Protein AF-A0A6N7M0H0-F1 (afdb_monomer_lite)

Foldseek 3Di:
DDDDDDDDDDDDDDDDDDDPDDDDDDDDPPDADDDADDDDDPDDDDKDKGKFKAFLVRHGDRDWADPPDDFLPFFKAWTRMKIKIFMPDADAFKFKWKAFAFDDAPDAPDPPQAWAWPVHRPQGWWKWKWKDLDRDGPPDLQRAWDWAADPVHRLDIWIARPVCVPCQFAGIATHHHQNHDCDVVSVDHHDDPLAQRITQAGNQAGAGHRDSPSHHNHHPTMIMIMMITRSSPDPPTDIGGPDMDIDMDGD

Sequence (251 aa):
MKTRTLVVFGLAMGMVVACLGIATAAFTPVSSKSVTAEIEFTELPSGTMTADLYNHDGTSAPEISWTGVTLGVTEWKAADQYIEVTNTYNKTGWGIQIYTDNLPSGTTEYNPAGLIATDDEKSVLPLTWRIMGEKVISGSDELDIQEVPDPVDPDKHHLQPAKDAGKVYYPWLWMKDASTPEIPELYTEAFVNGEDYVTVWNETGVHHAEGPLDYYASPSPNYVYIGARFTTATTPRIYRTSKLTVELFWQ

Radius of gyration: 23.13 Å; chains: 1; bounding box: 58×95×38 Å

pLDDT: mean 77.59, std 20.8, range [26.88, 96.81]

Secondary structure (DSSP, 8-state):
--------------------------PPP------------SSS----EEEEEEETTS-B-SS----S--TTT--EEEEEEEEEEEE---SSSEEEEEEE--SPTT--S-SS--EEETTEEEEEE-EEEEEESSPPPTT-GGG-EEEEE-SS-TTSEEEEETT-TT-TTS-BEEPPBTTPPPBGGGTBPPP-TT-TTTEEEETTEEE-SSSTT-EE--PSPEEEEEEEE-TT--TT--EE-S-EEEEEEE-

Structure (mmCIF, N/CA/C/O backbone):
data_AF-A0A6N7M0H0-F1
#
_entry.id   AF-A0A6N7M0H0-F1
#
loop_
_atom_site.group_PDB
_atom_site.id
_atom_site.type_symbol
_atom_site.label_atom_id
_atom_site.label_alt_id
_atom_site.label_comp_id
_atom_site.label_asym_id
_atom_site.label_entity_id
_atom_site.label_seq_id
_atom_site.pdbx_PDB_ins_code
_atom_site.Cartn_x
_atom_site.Cartn_y
_atom_site.Cartn_z
_atom_site.occupancy
_atom_site.B_iso_or_equiv
_atom_site.auth_seq_id
_atom_site.auth_comp_id
_atom_site.auth_asym_id
_atom_site.auth_atom_id
_atom_site.pdbx_PDB_model_num
ATOM 1 N N . MET A 1 1 ? -3.899 74.200 -8.643 1.00 41.56 1 MET A N 1
ATOM 2 C CA . MET A 1 1 ? -4.906 73.391 -9.361 1.00 41.56 1 MET A CA 1
ATOM 3 C C . MET A 1 1 ? -5.741 72.627 -8.348 1.00 41.56 1 MET A C 1
ATOM 5 O O . MET A 1 1 ? -5.198 71.835 -7.594 1.00 41.56 1 MET A O 1
ATOM 9 N N . LYS A 1 2 ? -7.038 72.938 -8.291 1.00 41.72 2 LYS A N 1
ATOM 10 C CA . LYS A 1 2 ? -8.088 72.064 -7.750 1.00 41.72 2 LYS A CA 1
ATOM 11 C C . LYS A 1 2 ? -8.269 70.891 -8.720 1.00 41.72 2 LYS A C 1
ATOM 13 O O . LYS A 1 2 ? -8.257 71.192 -9.906 1.00 41.72 2 LYS A O 1
ATOM 18 N N . THR A 1 3 ? -8.501 69.671 -8.218 1.00 36.78 3 THR A N 1
ATOM 19 C CA . THR A 1 3 ? -9.692 68.832 -8.500 1.00 36.78 3 THR A CA 1
ATOM 20 C C . THR A 1 3 ? -9.808 67.754 -7.408 1.00 36.78 3 THR A C 1
ATOM 22 O O . THR A 1 3 ? -8.828 67.101 -7.069 1.00 36.78 3 THR A O 1
ATOM 25 N N . ARG A 1 4 ? -11.006 67.619 -6.830 1.00 44.84 4 ARG A N 1
ATOM 26 C CA . ARG A 1 4 ? -11.472 66.550 -5.925 1.00 44.84 4 ARG A CA 1
ATOM 27 C C . ARG A 1 4 ? -12.253 65.524 -6.751 1.00 44.84 4 ARG A C 1
ATOM 29 O O . ARG A 1 4 ? -13.015 66.021 -7.569 1.00 44.84 4 ARG A O 1
ATOM 36 N N . THR A 1 5 ? -12.211 64.223 -6.423 1.00 37.31 5 THR A N 1
ATOM 37 C CA . THR A 1 5 ? -13.292 63.219 -6.665 1.00 37.31 5 THR A CA 1
ATOM 38 C C . THR A 1 5 ? -13.023 61.976 -5.778 1.00 37.31 5 THR A C 1
ATOM 40 O O . THR A 1 5 ? -11.926 61.439 -5.855 1.00 37.31 5 THR A O 1
ATOM 43 N N . LEU A 1 6 ? -13.803 61.688 -4.717 1.00 30.86 6 LEU A N 1
ATOM 44 C CA . LEU A 1 6 ? -15.073 60.908 -4.615 1.00 30.86 6 LEU A CA 1
ATOM 45 C C . LEU A 1 6 ? -14.838 59.371 -4.665 1.00 30.86 6 LEU A C 1
ATOM 47 O O . LEU A 1 6 ? -14.459 58.859 -5.708 1.00 30.86 6 LEU A O 1
ATOM 51 N N . VAL A 1 7 ? -14.769 58.665 -3.52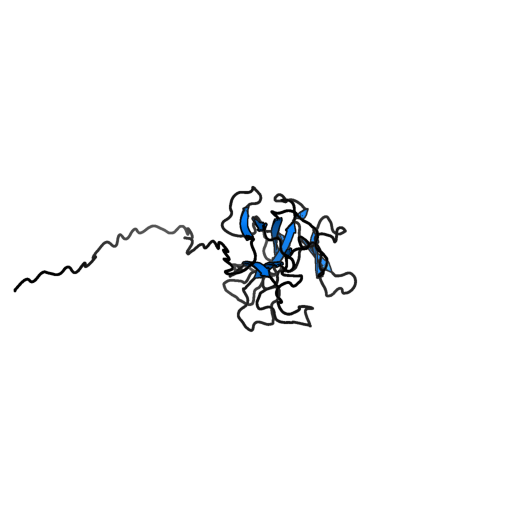1 1.00 33.56 7 VAL A N 1
ATOM 52 C CA . VAL A 1 7 ? -15.828 57.879 -2.814 1.00 33.56 7 VAL A CA 1
ATOM 53 C C . VAL A 1 7 ? -16.537 56.831 -3.681 1.00 33.56 7 VAL A C 1
ATOM 55 O O . VAL A 1 7 ? -17.242 57.241 -4.588 1.00 33.56 7 VAL A O 1
ATOM 58 N N . VAL A 1 8 ? -16.487 55.544 -3.280 1.00 34.00 8 VAL A N 1
ATOM 59 C CA . VAL A 1 8 ? -17.668 54.663 -3.083 1.00 34.00 8 VAL A CA 1
ATOM 60 C C . VAL A 1 8 ? -17.352 53.597 -2.017 1.00 34.00 8 VAL A C 1
ATOM 62 O O . VAL A 1 8 ? -16.455 52.778 -2.187 1.00 34.00 8 VAL A O 1
ATOM 65 N N . PHE A 1 9 ? -18.121 53.610 -0.924 1.00 33.41 9 PHE A N 1
ATOM 66 C CA . PHE A 1 9 ? -18.322 52.480 -0.012 1.00 33.41 9 PHE A CA 1
ATOM 67 C C . PHE A 1 9 ? -19.331 51.521 -0.658 1.00 33.41 9 PHE A C 1
ATOM 69 O O . PHE A 1 9 ? -20.457 51.927 -0.943 1.00 33.41 9 PHE A O 1
ATOM 76 N N . GLY A 1 10 ? -18.948 50.264 -0.873 1.00 31.41 10 GLY A N 1
ATOM 77 C CA . GLY A 1 10 ? -19.862 49.191 -1.263 1.00 31.41 10 GLY A CA 1
ATOM 78 C C . GLY A 1 10 ? -20.294 48.394 -0.038 1.00 31.41 10 GLY A C 1
ATOM 79 O O . GLY A 1 10 ? -19.632 47.435 0.341 1.00 31.41 10 GLY A O 1
ATOM 80 N N . LEU A 1 11 ? -21.388 48.818 0.593 1.00 34.56 11 LEU A N 1
ATOM 81 C CA . LEU A 1 11 ? -22.082 48.090 1.652 1.00 34.56 11 LEU A CA 1
ATOM 82 C C . LEU A 1 11 ? -23.008 47.068 0.971 1.00 34.56 11 LEU A C 1
ATOM 84 O O . LEU A 1 11 ? -24.036 47.449 0.416 1.00 34.56 11 LEU A O 1
ATOM 88 N N . ALA A 1 12 ? -22.637 45.788 0.954 1.00 31.78 12 ALA A N 1
ATOM 89 C CA . ALA A 1 12 ? -23.519 44.726 0.473 1.00 31.78 12 ALA A CA 1
ATOM 90 C C . ALA A 1 12 ? -24.409 44.260 1.633 1.00 31.78 12 ALA A C 1
ATOM 92 O O . ALA A 1 12 ? -23.976 43.518 2.512 1.00 31.78 12 ALA A O 1
ATOM 93 N N . MET A 1 13 ? -25.653 44.739 1.642 1.00 34.28 13 MET A N 1
ATOM 94 C CA . MET A 1 13 ? -26.704 44.302 2.553 1.00 34.28 13 MET A CA 1
ATOM 95 C C . MET A 1 13 ? -27.745 43.496 1.775 1.00 34.28 13 MET A C 1
ATOM 97 O O . MET A 1 13 ? -28.370 44.019 0.858 1.00 34.28 13 MET A O 1
ATOM 101 N N . GLY A 1 14 ? -27.957 42.253 2.215 1.00 26.88 14 GLY A N 1
ATOM 102 C CA . GLY A 1 14 ? -29.219 41.527 2.068 1.00 26.88 14 GLY A CA 1
ATOM 103 C C . GLY A 1 14 ? -29.276 40.473 0.961 1.00 26.88 14 GLY A C 1
ATOM 104 O O . GLY A 1 14 ? -29.338 40.807 -0.213 1.00 26.88 14 GLY A O 1
ATOM 105 N N . MET A 1 15 ? -29.398 39.201 1.351 1.00 28.73 15 MET A N 1
ATOM 106 C CA . MET A 1 15 ? -30.712 38.545 1.452 1.00 28.73 15 MET A CA 1
ATOM 107 C C . MET A 1 15 ? -30.560 37.212 2.206 1.00 28.73 15 MET A C 1
ATOM 109 O O . MET A 1 15 ? -29.913 36.289 1.722 1.00 28.73 15 MET A O 1
ATOM 113 N N . VAL A 1 16 ? -31.147 37.104 3.402 1.00 33.59 16 VAL A N 1
ATOM 114 C CA . VAL A 1 16 ? -31.362 35.812 4.072 1.00 33.59 16 VAL A CA 1
ATOM 115 C C . VAL A 1 16 ? -32.690 35.277 3.558 1.00 33.59 16 VAL A C 1
ATOM 117 O O . VAL A 1 16 ? -33.749 35.781 3.925 1.00 33.59 16 VAL A O 1
ATOM 120 N N . VAL A 1 17 ? -32.632 34.276 2.684 1.00 34.22 17 VAL A N 1
ATOM 121 C CA . VAL A 1 17 ? -33.791 33.452 2.339 1.00 34.22 17 VAL A CA 1
ATOM 122 C C . VAL A 1 17 ? -33.744 32.232 3.249 1.00 34.22 17 VAL A C 1
ATOM 124 O O . VAL A 1 17 ? -32.940 31.324 3.056 1.00 34.22 17 VAL A O 1
ATOM 127 N N . ALA A 1 18 ? -34.581 32.238 4.284 1.00 37.28 18 ALA A N 1
ATOM 128 C CA . ALA A 1 18 ? -34.817 31.065 5.109 1.00 37.28 18 ALA A CA 1
ATOM 129 C C . ALA A 1 18 ? -35.782 30.128 4.368 1.00 37.28 18 ALA A C 1
ATOM 131 O O . ALA A 1 18 ? -36.993 30.338 4.378 1.00 37.28 18 ALA A O 1
ATOM 132 N N . CYS A 1 19 ? -35.240 29.091 3.731 1.00 31.98 19 CYS A N 1
ATOM 133 C CA . CYS A 1 19 ? -36.017 27.927 3.320 1.00 31.98 19 CYS A CA 1
ATOM 134 C C . CYS A 1 19 ? -35.943 26.884 4.438 1.00 31.98 19 CYS A C 1
ATOM 136 O O . CYS A 1 19 ? -34.932 26.209 4.614 1.00 31.98 19 CYS A O 1
ATOM 138 N N . LEU A 1 20 ? -37.028 26.767 5.204 1.00 40.25 20 LEU A N 1
ATOM 139 C CA . LEU A 1 20 ? -37.274 25.632 6.088 1.00 40.25 20 LEU A CA 1
ATOM 140 C C . LEU A 1 20 ? -37.576 24.409 5.213 1.00 40.25 20 LEU A C 1
ATOM 142 O O . LEU A 1 20 ? -38.690 24.250 4.717 1.00 40.25 20 LEU A O 1
ATOM 146 N N . GLY A 1 21 ? -36.558 23.579 4.997 1.00 36.91 21 GLY A N 1
ATOM 147 C CA . GLY A 1 21 ? -36.653 22.275 4.348 1.00 36.91 21 GLY A CA 1
ATOM 148 C C . GLY A 1 21 ? -36.234 21.184 5.327 1.00 36.91 21 GLY A C 1
ATOM 149 O O . GLY A 1 21 ? -35.189 21.273 5.963 1.00 36.91 21 GLY A O 1
ATOM 150 N N . ILE A 1 22 ? -37.094 20.185 5.478 1.00 40.44 22 ILE A N 1
ATOM 151 C CA . ILE A 1 22 ? -36.946 19.042 6.378 1.00 40.44 22 ILE A CA 1
ATOM 152 C C . ILE A 1 22 ? -35.766 18.182 5.900 1.00 40.44 22 ILE A C 1
ATOM 154 O O . ILE A 1 22 ? -35.607 17.946 4.705 1.00 40.44 22 ILE A O 1
ATOM 158 N N . ALA A 1 23 ? -34.933 17.741 6.843 1.00 40.75 23 ALA A N 1
ATOM 159 C CA . ALA A 1 23 ? -33.701 17.011 6.587 1.00 40.75 23 ALA A CA 1
ATOM 160 C C . ALA A 1 23 ? -33.939 15.638 5.934 1.00 40.75 23 ALA A C 1
ATOM 162 O O . ALA A 1 23 ? -34.569 14.757 6.516 1.00 40.75 23 ALA A O 1
ATOM 163 N N . THR A 1 24 ? -33.313 15.427 4.780 1.00 37.12 24 THR A N 1
ATOM 164 C CA . THR A 1 24 ? -32.727 14.137 4.402 1.00 37.12 24 THR A CA 1
ATOM 165 C C . THR A 1 24 ? -31.230 14.384 4.277 1.00 37.12 24 THR A C 1
ATOM 167 O O . THR A 1 24 ? -30.829 15.258 3.511 1.00 37.12 24 THR A O 1
ATOM 170 N N . ALA A 1 25 ? -30.416 13.702 5.083 1.00 40.09 25 ALA A N 1
ATOM 171 C CA . ALA A 1 25 ? -28.972 13.904 5.140 1.00 40.09 25 ALA A CA 1
ATOM 172 C C . ALA A 1 25 ? -28.317 13.562 3.790 1.00 40.09 25 ALA A C 1
ATOM 174 O O . ALA A 1 25 ? -28.011 12.408 3.510 1.00 40.09 25 ALA A O 1
ATOM 175 N N . ALA A 1 26 ? -28.126 14.577 2.951 1.00 36.97 26 ALA A N 1
ATOM 176 C CA . ALA A 1 26 ? -27.199 14.538 1.835 1.00 36.97 26 ALA A CA 1
ATOM 177 C C . ALA A 1 26 ? -25.879 15.111 2.351 1.00 36.97 26 ALA A C 1
ATOM 179 O O . ALA A 1 26 ? -25.815 16.278 2.740 1.00 36.97 26 ALA A O 1
ATOM 180 N N . PHE A 1 27 ? -24.845 14.279 2.428 1.00 37.62 27 PHE A N 1
ATOM 181 C CA . PHE A 1 27 ? -23.512 14.760 2.757 1.00 37.62 27 PHE A CA 1
ATOM 182 C C . PHE A 1 27 ? -23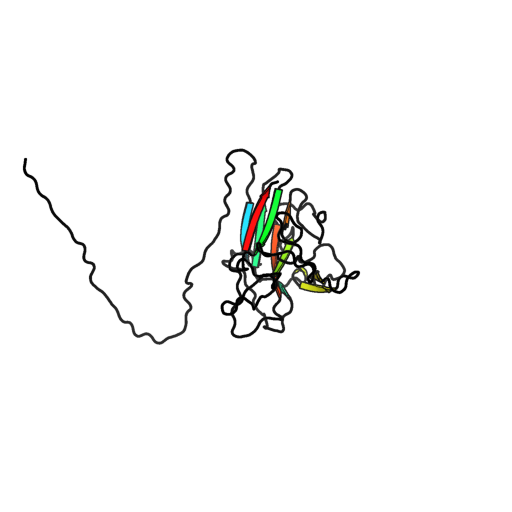.007 15.632 1.604 1.00 37.62 27 PHE A C 1
ATOM 184 O O . PHE A 1 27 ? -22.986 15.203 0.452 1.00 37.62 27 PHE A O 1
ATOM 191 N N . THR A 1 28 ? -22.613 16.863 1.924 1.00 33.34 28 THR A N 1
ATOM 192 C CA . THR A 1 28 ? -21.899 17.748 1.003 1.00 33.34 28 THR A CA 1
ATOM 193 C C . THR A 1 28 ? -20.407 17.440 1.128 1.00 33.34 28 THR A C 1
ATOM 195 O O . THR A 1 28 ? -19.886 17.548 2.242 1.00 33.34 28 THR A O 1
ATOM 198 N N . PRO A 1 29 ? -19.698 17.068 0.047 1.00 29.88 29 PRO A N 1
ATOM 199 C CA . PRO A 1 29 ? -18.250 16.911 0.109 1.00 29.88 29 PRO A CA 1
ATOM 200 C C . PRO A 1 29 ? -17.617 18.259 0.483 1.00 29.88 29 PRO A C 1
ATOM 202 O O . PRO A 1 29 ? -17.847 19.273 -0.174 1.00 29.88 29 PRO A O 1
ATOM 205 N N . VAL A 1 30 ? -16.869 18.276 1.589 1.00 31.77 30 VAL A N 1
ATOM 206 C CA . VAL A 1 30 ? -16.287 19.498 2.177 1.00 31.77 30 VAL A CA 1
ATOM 207 C C . VAL A 1 30 ? -15.004 19.920 1.441 1.00 31.77 30 VAL A C 1
ATOM 209 O O . VAL A 1 30 ? -14.678 21.104 1.411 1.00 31.77 30 VAL A O 1
ATOM 212 N N . SER A 1 31 ? -14.312 18.979 0.791 1.00 27.20 31 SER A N 1
ATOM 213 C CA . SER A 1 31 ? -13.243 19.210 -0.189 1.00 27.20 31 SER A CA 1
ATOM 214 C C . SER A 1 31 ? -12.861 17.891 -0.879 1.00 27.20 31 SER A C 1
ATOM 216 O O . SER A 1 31 ? -13.057 16.816 -0.317 1.00 27.20 31 SER A O 1
ATOM 218 N N . SER A 1 32 ? -12.298 17.968 -2.085 1.00 30.59 32 SER A N 1
ATOM 219 C CA . SER A 1 32 ? -11.572 16.873 -2.745 1.00 30.59 32 SER A CA 1
ATOM 220 C C . SER A 1 32 ? -10.322 17.460 -3.400 1.00 30.59 32 SER A C 1
ATOM 222 O O . SER A 1 32 ? -10.371 18.575 -3.925 1.00 30.59 32 SER A O 1
ATOM 224 N N . LYS A 1 33 ? -9.198 16.745 -3.355 1.00 29.92 33 LYS A N 1
ATOM 225 C CA . LYS A 1 33 ? -7.913 17.203 -3.897 1.00 29.92 33 LYS A CA 1
ATOM 226 C C . LYS A 1 33 ? -7.319 16.104 -4.774 1.00 29.92 33 LYS A C 1
ATOM 228 O O . LYS A 1 33 ? -7.137 14.995 -4.292 1.00 29.92 33 LYS A O 1
ATOM 233 N N . SER A 1 34 ? -6.984 16.432 -6.019 1.00 35.81 34 SER A N 1
ATOM 234 C CA . SER A 1 34 ? -6.055 15.656 -6.843 1.00 35.81 34 SER A CA 1
ATOM 235 C C . SER A 1 34 ? -4.653 16.250 -6.695 1.00 35.81 34 SER A C 1
ATOM 237 O O . SER A 1 34 ? -4.494 17.469 -6.570 1.00 35.81 34 SER A O 1
ATOM 239 N N . VAL A 1 35 ? -3.632 15.397 -6.673 1.00 43.69 35 VAL A N 1
ATOM 240 C CA . VAL A 1 35 ? -2.227 15.813 -6.698 1.00 43.69 35 VAL A CA 1
ATOM 241 C C . VAL A 1 35 ? -1.661 15.389 -8.043 1.00 43.69 35 VAL A C 1
ATOM 243 O O . VAL A 1 35 ? -1.489 14.204 -8.289 1.00 43.69 35 VAL A O 1
ATOM 246 N N . THR A 1 36 ? -1.368 16.358 -8.904 1.00 36.78 36 THR A N 1
ATOM 247 C CA . THR A 1 36 ? -0.410 16.149 -9.988 1.00 36.78 36 THR A CA 1
ATOM 248 C C . THR A 1 36 ? 0.973 16.340 -9.375 1.00 36.78 36 THR A C 1
ATOM 250 O O . THR A 1 36 ? 1.288 17.431 -8.894 1.00 36.78 36 THR A O 1
ATOM 253 N N . ALA A 1 37 ? 1.769 15.274 -9.313 1.00 32.56 37 ALA A N 1
ATOM 254 C CA . ALA A 1 37 ? 3.177 15.368 -8.951 1.00 32.56 37 ALA A CA 1
ATOM 255 C C . ALA A 1 37 ? 3.962 15.784 -10.204 1.00 32.56 37 ALA A C 1
ATOM 257 O O . ALA A 1 37 ? 4.207 14.970 -11.087 1.00 32.56 37 ALA A O 1
ATOM 258 N N . GLU A 1 38 ? 4.324 17.062 -10.298 1.00 38.16 38 GLU A N 1
ATOM 259 C CA . GLU A 1 38 ? 5.257 17.563 -11.310 1.00 38.16 38 GLU A CA 1
ATOM 260 C C . GLU A 1 38 ? 6.579 17.908 -10.623 1.00 38.16 38 GLU A C 1
ATOM 262 O O . GLU A 1 38 ? 6.610 18.697 -9.676 1.00 38.16 38 GLU A O 1
ATOM 267 N N . ILE A 1 39 ? 7.670 17.296 -11.087 1.00 36.28 39 ILE A N 1
ATOM 268 C CA . ILE A 1 39 ? 9.032 17.609 -10.654 1.00 36.28 39 ILE A CA 1
ATOM 269 C C . ILE A 1 39 ? 9.813 18.157 -11.850 1.00 36.28 39 ILE A C 1
ATOM 271 O O . ILE A 1 39 ? 9.945 17.497 -12.878 1.00 36.28 39 ILE A O 1
ATOM 275 N N . GLU A 1 40 ? 10.304 19.391 -11.733 1.00 40.12 40 GLU A N 1
ATOM 276 C CA . GLU A 1 40 ? 11.179 20.023 -12.724 1.00 40.12 40 GLU A CA 1
ATOM 277 C C . GLU A 1 40 ? 12.594 20.087 -12.133 1.00 40.12 40 GLU A C 1
ATOM 279 O O . GLU A 1 40 ? 12.883 20.903 -11.256 1.00 40.12 40 GLU A O 1
ATOM 284 N N . PHE A 1 41 ? 13.475 19.181 -12.564 1.00 40.00 41 PHE A N 1
ATOM 285 C CA . PHE A 1 41 ? 14.879 19.192 -12.153 1.00 40.00 41 PHE A CA 1
ATOM 286 C C . PHE A 1 41 ? 15.651 20.227 -12.977 1.00 40.00 41 PHE A C 1
ATOM 288 O O . PHE A 1 41 ? 15.685 20.159 -14.206 1.00 40.00 41 PHE A O 1
ATOM 295 N N . THR A 1 42 ? 16.276 21.195 -12.305 1.00 48.59 42 THR A N 1
ATOM 296 C CA . THR A 1 42 ? 16.925 22.340 -12.961 1.00 48.59 42 THR A CA 1
ATOM 297 C C . THR A 1 42 ? 18.263 22.015 -13.623 1.00 48.59 42 THR A C 1
ATOM 299 O O . THR A 1 42 ? 18.659 22.760 -14.512 1.00 48.59 42 THR A O 1
ATOM 302 N N . GLU A 1 43 ? 18.917 20.893 -13.298 1.00 58.78 43 GLU A N 1
ATOM 303 C CA . GLU A 1 43 ? 20.055 20.349 -14.059 1.00 58.78 43 GLU A CA 1
ATOM 304 C C . GLU A 1 43 ? 20.117 18.811 -13.898 1.00 58.78 43 GLU A C 1
ATOM 306 O O . GLU A 1 43 ? 20.427 18.359 -12.804 1.00 58.78 43 GLU A O 1
ATOM 311 N N . LEU A 1 44 ? 19.870 18.016 -14.965 1.00 49.88 44 LEU A N 1
ATOM 312 C CA . LEU A 1 44 ? 19.790 16.523 -14.975 1.00 49.88 44 LEU A CA 1
ATOM 313 C C . LEU A 1 44 ? 18.673 15.940 -14.072 1.00 49.88 44 LEU A C 1
ATOM 315 O O . LEU A 1 44 ? 18.424 16.490 -13.008 1.00 49.88 44 LEU A O 1
ATOM 319 N N . PRO A 1 45 ? 18.046 14.777 -14.357 1.00 55.94 45 PRO A N 1
ATOM 320 C CA . PRO A 1 45 ? 17.861 13.972 -15.574 1.00 55.94 45 PRO A CA 1
ATOM 321 C C . PRO A 1 45 ? 16.423 14.065 -16.147 1.00 55.94 45 PRO A C 1
ATOM 323 O O . PRO A 1 45 ? 15.510 14.588 -15.520 1.00 55.94 45 PRO A O 1
ATOM 326 N N . SER A 1 46 ? 16.215 13.560 -17.369 1.00 64.81 46 SER A N 1
ATOM 327 C CA . SER A 1 46 ? 14.930 13.644 -18.079 1.00 64.81 46 SER A CA 1
ATOM 328 C C . SER A 1 46 ? 14.053 12.416 -17.841 1.00 64.81 46 SER A C 1
ATOM 330 O O . SER A 1 46 ? 14.442 11.300 -18.188 1.00 64.81 46 SER A O 1
ATOM 332 N N . GLY A 1 47 ? 12.852 12.635 -17.329 1.00 71.00 47 GLY A N 1
ATOM 333 C CA . GLY A 1 47 ? 11.814 11.626 -17.183 1.00 71.00 47 GLY A CA 1
ATOM 334 C C . GLY A 1 47 ? 10.607 12.238 -16.487 1.00 71.00 47 GLY A C 1
ATOM 335 O O . GLY A 1 47 ? 10.704 13.302 -15.882 1.00 71.00 47 GLY A O 1
ATOM 336 N N . THR A 1 48 ? 9.469 11.577 -16.595 1.00 83.12 48 THR A N 1
ATOM 337 C CA . THR A 1 48 ? 8.214 11.966 -15.955 1.00 83.12 48 THR A CA 1
ATOM 338 C C . THR A 1 48 ? 7.623 10.748 -15.274 1.00 83.12 48 THR A C 1
ATOM 340 O O . THR A 1 48 ? 7.704 9.642 -15.816 1.00 83.12 48 THR A O 1
ATOM 343 N N . MET A 1 49 ? 6.986 10.972 -14.132 1.00 88.50 49 MET A N 1
ATOM 344 C CA . MET A 1 49 ? 6.113 10.004 -13.486 1.00 88.50 49 MET A CA 1
ATOM 345 C C . MET A 1 49 ? 4.697 10.580 -13.472 1.00 88.50 49 MET A C 1
ATOM 347 O O . MET A 1 49 ? 4.519 11.734 -13.086 1.00 88.50 49 MET A O 1
ATOM 351 N N . THR A 1 50 ? 3.703 9.789 -13.863 1.00 91.06 50 THR A N 1
ATOM 352 C CA . THR A 1 50 ? 2.299 10.058 -13.529 1.00 91.06 50 THR A CA 1
ATOM 353 C C . THR A 1 50 ? 1.765 8.928 -12.662 1.00 91.06 50 THR A C 1
ATOM 355 O O . THR A 1 50 ? 2.218 7.786 -12.765 1.00 91.06 50 THR A O 1
ATOM 358 N N . ALA A 1 51 ? 0.832 9.270 -11.781 1.00 93.12 51 ALA A N 1
ATOM 359 C CA . ALA A 1 51 ? 0.111 8.331 -10.941 1.00 93.12 51 ALA A CA 1
ATOM 360 C C . ALA A 1 51 ? -1.359 8.747 -10.954 1.00 93.12 51 ALA A C 1
ATOM 362 O O . ALA A 1 51 ? -1.728 9.762 -10.360 1.00 93.12 51 ALA A O 1
ATOM 363 N N . ASP A 1 52 ? -2.176 7.979 -11.664 1.00 95.50 52 ASP A N 1
ATOM 364 C CA . ASP A 1 52 ? -3.584 8.284 -11.894 1.00 95.50 52 ASP A CA 1
ATOM 365 C C . ASP A 1 52 ? -4.459 7.170 -11.313 1.00 95.50 52 ASP A C 1
ATOM 367 O O . ASP A 1 52 ? -4.124 5.987 -11.388 1.00 95.50 52 ASP A O 1
ATOM 371 N N . LEU A 1 53 ? -5.581 7.543 -10.695 1.00 95.81 53 LEU A N 1
ATOM 372 C CA . LEU A 1 53 ? -6.466 6.597 -10.023 1.00 95.81 53 LEU A CA 1
ATOM 373 C C . LEU A 1 53 ? -7.643 6.206 -10.918 1.00 95.81 53 LEU A C 1
ATOM 375 O O . LEU A 1 53 ? -8.359 7.065 -11.449 1.00 95.81 53 LEU A O 1
ATOM 379 N N . TYR A 1 54 ? -7.887 4.902 -11.016 1.00 96.75 54 TYR A N 1
ATOM 380 C CA . TYR A 1 54 ? -8.936 4.337 -11.851 1.00 96.75 54 TYR A CA 1
ATOM 381 C C . TYR A 1 54 ? -9.759 3.287 -11.107 1.00 96.75 54 TYR A C 1
ATOM 383 O O . TYR A 1 54 ? -9.259 2.534 -10.274 1.00 96.75 54 TYR A O 1
ATOM 391 N N . ASN A 1 55 ? -11.037 3.197 -11.461 1.00 95.38 55 ASN A N 1
ATOM 392 C CA . ASN A 1 55 ? -11.851 2.019 -11.199 1.00 95.38 55 ASN A CA 1
ATOM 393 C C . ASN A 1 55 ? -11.354 0.851 -12.063 1.00 95.38 55 ASN A C 1
ATOM 395 O O . ASN A 1 55 ? -10.780 1.057 -13.132 1.00 95.38 55 ASN A O 1
ATOM 399 N N . HIS A 1 56 ? -11.655 -0.389 -11.671 1.00 93.25 56 HIS A N 1
ATOM 400 C CA . HIS A 1 56 ? -11.269 -1.585 -12.443 1.00 93.25 56 HIS A CA 1
ATOM 401 C C . HIS A 1 56 ? -11.780 -1.600 -13.900 1.00 93.25 56 HIS A C 1
ATOM 403 O O . HIS A 1 56 ? -11.162 -2.219 -14.773 1.00 93.25 56 HIS A O 1
ATOM 409 N N . ASP A 1 57 ? -12.864 -0.880 -14.202 1.00 92.88 57 ASP A N 1
ATOM 410 C CA . ASP A 1 57 ? -13.379 -0.699 -15.568 1.00 92.88 57 ASP A CA 1
ATOM 411 C C . ASP A 1 57 ? -12.564 0.297 -16.424 1.00 92.88 57 ASP A C 1
ATOM 413 O O . ASP A 1 57 ? -12.797 0.408 -17.626 1.00 92.88 57 ASP A O 1
ATOM 417 N N . GLY A 1 58 ? -11.560 0.960 -15.839 1.00 93.62 58 GLY A N 1
ATOM 418 C CA . GLY A 1 58 ? -10.693 1.947 -16.485 1.00 93.62 58 GLY A CA 1
ATOM 419 C C . GLY A 1 58 ? -11.225 3.382 -16.461 1.00 93.62 58 GLY A C 1
ATOM 420 O O . GLY A 1 58 ? -10.615 4.263 -17.063 1.00 93.62 58 GLY A O 1
ATOM 421 N N . THR A 1 59 ? -12.351 3.653 -15.796 1.00 95.56 59 THR A N 1
ATOM 422 C CA . THR A 1 59 ? -12.824 5.030 -15.584 1.00 95.56 59 THR A CA 1
ATOM 423 C C . THR A 1 59 ? -12.057 5.703 -14.449 1.00 95.56 59 THR A C 1
ATOM 425 O O . THR A 1 59 ? -11.643 5.041 -13.502 1.00 95.56 59 THR A O 1
ATOM 428 N N . SER A 1 60 ? -11.852 7.022 -14.530 1.00 96.56 60 SER A N 1
ATOM 429 C CA . SER A 1 60 ? -11.168 7.768 -13.466 1.00 96.56 60 SER A CA 1
ATOM 430 C C . SER A 1 60 ? -11.947 7.676 -12.152 1.00 96.56 60 SER A C 1
ATOM 432 O O . SER A 1 60 ? -13.172 7.833 -12.136 1.00 96.56 60 SER A O 1
ATOM 434 N N . ALA A 1 61 ? -11.230 7.427 -11.059 1.00 91.31 61 ALA A N 1
ATOM 435 C CA . ALA A 1 61 ? -11.790 7.354 -9.720 1.00 91.31 61 ALA A CA 1
ATOM 436 C C . ALA A 1 61 ? -11.303 8.533 -8.857 1.00 91.31 61 ALA A C 1
ATOM 438 O O . ALA A 1 61 ? -10.143 8.934 -8.959 1.00 91.31 61 ALA A O 1
ATOM 439 N N . PRO A 1 62 ? -12.169 9.101 -7.999 1.00 89.44 62 PRO A N 1
ATOM 440 C CA . PRO A 1 62 ? -11.805 10.236 -7.153 1.00 89.44 62 PRO A CA 1
ATOM 441 C C . PRO A 1 62 ? -11.104 9.825 -5.851 1.00 89.44 62 PRO A C 1
ATOM 443 O O . PRO A 1 62 ? -10.438 10.655 -5.236 1.00 89.44 62 PRO A O 1
ATOM 446 N N . GLU A 1 63 ? -11.280 8.577 -5.411 1.00 90.94 63 GLU A N 1
ATOM 447 C CA . GLU A 1 63 ? -10.766 8.055 -4.145 1.00 90.94 63 GLU A CA 1
ATOM 448 C C . GLU A 1 63 ? -10.624 6.527 -4.175 1.00 90.94 63 GLU A C 1
ATOM 450 O O . GLU A 1 63 ? -11.232 5.853 -5.008 1.00 90.94 63 GLU A O 1
ATOM 455 N N . ILE A 1 64 ? -9.813 5.996 -3.256 1.00 92.69 64 ILE A N 1
ATOM 456 C CA . ILE A 1 64 ? -9.670 4.559 -2.999 1.00 92.69 64 ILE A CA 1
ATOM 457 C C . ILE A 1 64 ? -10.728 4.150 -1.971 1.00 92.69 64 ILE A C 1
ATOM 459 O O . ILE A 1 64 ? -10.869 4.791 -0.928 1.00 92.69 64 ILE A O 1
ATOM 463 N N . SER A 1 65 ? -11.456 3.073 -2.252 1.00 93.38 65 SER A N 1
ATOM 464 C CA . SER A 1 65 ? -12.582 2.603 -1.448 1.00 93.38 65 SER A CA 1
ATOM 465 C C . SER A 1 65 ? -12.669 1.074 -1.410 1.00 93.38 65 SER A C 1
ATOM 467 O O . SER A 1 65 ? -12.122 0.376 -2.266 1.00 93.38 65 SER A O 1
ATOM 469 N N . TRP A 1 66 ? -13.370 0.557 -0.395 1.00 92.69 66 TRP A N 1
ATOM 470 C CA . TRP A 1 66 ? -13.625 -0.871 -0.208 1.00 92.69 66 TRP A CA 1
ATOM 471 C C . TRP A 1 66 ? -15.114 -1.111 0.033 1.00 92.69 66 TRP A C 1
ATOM 473 O O . TRP A 1 66 ? -15.644 -0.843 1.114 1.00 92.69 66 TRP A O 1
ATOM 483 N N . THR A 1 67 ? -15.806 -1.645 -0.964 1.00 91.50 67 THR A N 1
ATOM 484 C CA . THR A 1 67 ? -17.198 -2.086 -0.832 1.00 91.50 67 THR A CA 1
ATOM 485 C C . THR A 1 67 ? -17.279 -3.515 -0.295 1.00 91.50 67 THR A C 1
ATOM 487 O O . THR A 1 67 ? -16.292 -4.242 -0.260 1.00 91.50 67 THR A O 1
ATOM 490 N N . GLY A 1 68 ? -18.452 -3.961 0.169 1.00 89.31 68 GLY A N 1
ATOM 491 C CA . GLY A 1 68 ? -18.670 -5.359 0.580 1.00 89.31 68 GLY A CA 1
ATOM 492 C C . GLY A 1 68 ? -17.805 -5.846 1.754 1.00 89.31 68 GLY A C 1
ATOM 493 O O . GLY A 1 68 ? -17.554 -7.044 1.864 1.00 89.31 68 GLY A O 1
ATOM 494 N N . VAL A 1 69 ? -17.323 -4.933 2.598 1.00 91.81 69 VAL A N 1
ATOM 495 C CA . VAL A 1 69 ? -16.579 -5.243 3.825 1.00 91.81 69 VAL A CA 1
ATOM 496 C C . VAL A 1 69 ? -17.554 -5.473 4.977 1.00 91.81 69 VAL A C 1
ATOM 498 O O . VAL A 1 69 ? -18.482 -4.691 5.184 1.00 91.81 69 VAL A O 1
ATOM 501 N N . THR A 1 70 ? -17.312 -6.520 5.765 1.00 90.50 70 THR A N 1
ATOM 502 C CA . THR A 1 70 ? -17.951 -6.718 7.072 1.00 90.50 70 THR A CA 1
ATOM 503 C C . THR A 1 70 ? -16.921 -6.444 8.163 1.00 90.50 70 THR A C 1
ATOM 505 O O . THR A 1 70 ? -15.968 -7.205 8.324 1.00 90.50 70 THR A O 1
ATOM 508 N N . LEU A 1 71 ? -17.096 -5.346 8.903 1.00 88.06 71 LEU A N 1
ATOM 509 C CA . LEU A 1 71 ? -16.157 -4.926 9.950 1.00 88.06 71 LEU A CA 1
ATOM 510 C C . LEU A 1 71 ? -15.993 -6.016 11.018 1.00 88.06 71 LEU A C 1
ATOM 512 O O . LEU A 1 71 ? -16.978 -6.621 11.445 1.00 88.06 71 LEU A O 1
ATOM 516 N N . GLY A 1 72 ? -14.753 -6.266 11.433 1.00 87.56 72 GLY A N 1
ATOM 517 C CA . GLY A 1 72 ? -14.419 -7.294 12.418 1.00 87.56 72 GLY A CA 1
ATOM 518 C C . GLY A 1 72 ? -14.442 -8.729 11.881 1.00 87.56 72 GLY A C 1
ATOM 519 O O . GLY A 1 72 ? -14.139 -9.653 12.630 1.00 87.56 72 GLY A O 1
ATOM 520 N N . VAL A 1 73 ? -14.807 -8.934 10.609 1.00 90.94 73 VAL A N 1
ATOM 521 C CA . VAL A 1 73 ? -14.938 -10.268 9.992 1.00 90.94 73 VAL A CA 1
ATOM 522 C C . VAL A 1 73 ? -14.107 -10.386 8.725 1.00 90.94 73 VAL A C 1
ATOM 524 O O . VAL A 1 73 ? -13.402 -11.372 8.548 1.00 90.94 73 VAL A O 1
ATOM 527 N N . THR A 1 74 ? -14.194 -9.405 7.827 1.00 90.81 74 THR A N 1
ATOM 528 C CA . THR A 1 74 ? -13.364 -9.383 6.624 1.00 90.81 74 THR A C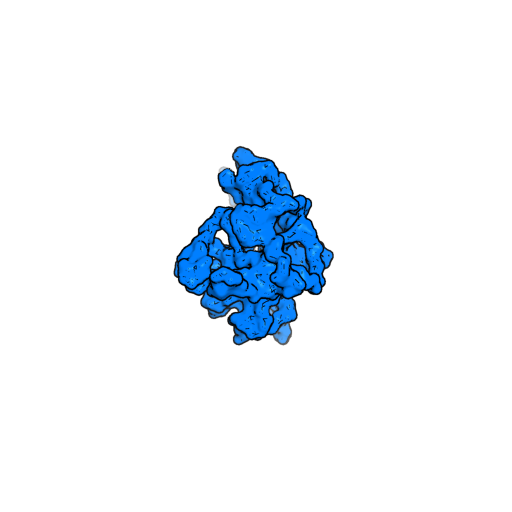A 1
ATOM 529 C C . THR A 1 74 ? -11.904 -9.274 7.049 1.00 90.81 74 THR A C 1
ATOM 531 O O . THR A 1 74 ? -11.539 -8.314 7.722 1.00 90.81 74 THR A O 1
ATOM 534 N N . GLU A 1 75 ? -11.087 -10.259 6.675 1.00 94.19 75 GLU A N 1
ATOM 535 C CA . GLU A 1 75 ? -9.641 -10.229 6.895 1.00 94.19 75 GLU A CA 1
ATOM 536 C C . GLU A 1 75 ? -9.019 -9.189 5.979 1.00 94.19 75 GLU A C 1
ATOM 538 O O . GLU A 1 75 ? -9.109 -8.002 6.269 1.00 94.19 75 GLU A O 1
ATOM 543 N N . TRP A 1 76 ? -8.458 -9.603 4.853 1.00 95.25 76 TRP A N 1
ATOM 544 C CA . TRP A 1 76 ? -7.894 -8.697 3.874 1.00 95.25 76 TRP A CA 1
ATOM 545 C C . TRP A 1 76 ? -8.822 -8.508 2.681 1.00 95.25 76 TRP A C 1
ATOM 547 O O . TRP A 1 76 ? -9.520 -9.431 2.255 1.00 95.25 76 TRP A O 1
ATOM 557 N N . LYS A 1 77 ? -8.827 -7.296 2.129 1.00 94.38 77 LYS A N 1
ATOM 558 C CA . LYS A 1 77 ? -9.543 -6.993 0.893 1.00 94.38 77 LYS A CA 1
ATOM 559 C C . LYS A 1 77 ? -8.791 -5.958 0.059 1.00 94.38 77 LYS A C 1
ATOM 561 O O . LYS A 1 77 ? -8.422 -4.902 0.574 1.00 94.38 77 LYS A O 1
ATOM 566 N N . ALA A 1 78 ? -8.614 -6.243 -1.229 1.00 95.75 78 ALA A N 1
ATOM 567 C CA . ALA A 1 78 ? -8.159 -5.265 -2.213 1.00 95.75 78 ALA A CA 1
ATOM 568 C C . ALA A 1 78 ? -9.224 -4.184 -2.462 1.00 95.75 78 ALA A C 1
ATOM 570 O O . ALA A 1 78 ? -10.426 -4.451 -2.402 1.00 95.75 78 ALA A O 1
ATOM 571 N N . ALA A 1 79 ? -8.784 -2.964 -2.740 1.00 95.69 79 ALA A N 1
ATOM 572 C CA . ALA A 1 79 ? -9.658 -1.850 -3.062 1.00 95.69 79 ALA A CA 1
ATOM 573 C C . ALA A 1 79 ? -10.395 -2.059 -4.395 1.00 95.69 79 ALA A C 1
ATOM 575 O O . ALA A 1 79 ? -9.976 -2.814 -5.281 1.00 95.69 79 ALA A O 1
ATOM 576 N N . ASP A 1 80 ? -11.479 -1.309 -4.569 1.00 94.56 80 ASP A N 1
ATOM 577 C CA . ASP A 1 80 ? -12.276 -1.308 -5.800 1.00 94.56 80 ASP A CA 1
ATOM 578 C C . ASP A 1 80 ? -11.621 -0.485 -6.935 1.00 94.56 80 ASP A C 1
ATOM 580 O O . ASP A 1 80 ? -12.175 -0.357 -8.032 1.00 94.56 80 ASP A O 1
ATOM 584 N N . GLN A 1 81 ? -10.429 0.060 -6.677 1.00 95.81 81 GLN A N 1
ATOM 585 C CA . GLN A 1 81 ? -9.631 0.894 -7.571 1.00 95.81 81 GLN A CA 1
ATOM 586 C C . GLN A 1 81 ? -8.193 0.367 -7.698 1.00 95.81 81 GLN A C 1
ATOM 588 O O . GLN A 1 81 ? -7.726 -0.427 -6.878 1.00 95.81 81 GLN A O 1
ATOM 593 N N . TYR A 1 82 ? -7.479 0.867 -8.704 1.00 96.81 82 TYR A N 1
ATOM 594 C CA . TYR A 1 82 ? -6.035 0.710 -8.873 1.00 96.81 82 TYR A CA 1
ATOM 595 C C . TYR A 1 82 ? -5.394 2.054 -9.247 1.00 96.81 82 TYR A C 1
ATOM 597 O O . TYR A 1 82 ? -6.056 2.947 -9.784 1.00 96.81 82 TYR A O 1
ATOM 605 N N . ILE A 1 83 ? -4.098 2.189 -8.972 1.00 96.69 83 ILE A N 1
ATOM 606 C CA . ILE A 1 83 ? -3.269 3.322 -9.391 1.00 96.69 83 ILE A CA 1
ATOM 607 C C . ILE A 1 83 ? -2.494 2.891 -10.638 1.00 96.69 83 ILE A C 1
ATOM 609 O O . ILE A 1 83 ? -1.758 1.907 -10.601 1.00 96.69 83 ILE A O 1
ATOM 613 N N . GLU A 1 84 ? -2.656 3.607 -11.745 1.00 96.75 84 GLU A N 1
ATOM 614 C CA . GLU A 1 84 ? -1.813 3.447 -12.928 1.00 96.75 84 GLU A CA 1
ATOM 615 C C . GLU A 1 84 ? -0.585 4.343 -12.780 1.00 96.75 84 GLU A C 1
ATOM 617 O O . GLU A 1 84 ? -0.702 5.565 -12.686 1.00 96.75 84 GLU A O 1
ATOM 622 N N . VAL A 1 85 ? 0.594 3.729 -12.750 1.00 94.44 85 VAL A N 1
ATOM 623 C CA . VAL A 1 85 ? 1.874 4.424 -12.676 1.00 94.44 85 VAL A CA 1
ATOM 624 C C . VAL A 1 85 ? 2.537 4.357 -14.044 1.00 94.44 85 VAL A C 1
ATOM 626 O O . VAL A 1 85 ? 2.899 3.280 -14.521 1.00 94.44 85 VAL A O 1
ATOM 629 N N . THR A 1 86 ? 2.722 5.517 -14.670 1.00 92.94 86 THR A N 1
ATOM 630 C CA . THR A 1 86 ? 3.510 5.643 -15.900 1.00 92.94 86 THR A CA 1
ATOM 631 C C . THR A 1 86 ? 4.830 6.311 -15.574 1.00 92.94 86 THR A C 1
ATOM 633 O O . THR A 1 86 ? 4.857 7.412 -15.033 1.00 92.94 86 THR A O 1
ATOM 636 N N . ASN A 1 87 ? 5.930 5.676 -15.962 1.00 87.50 87 ASN A N 1
ATOM 637 C CA . ASN A 1 87 ? 7.271 6.231 -15.842 1.00 87.50 87 ASN A CA 1
ATOM 638 C C . ASN A 1 87 ? 7.992 6.262 -17.195 1.00 87.50 87 ASN A C 1
ATOM 640 O O . ASN A 1 87 ? 7.877 5.326 -17.991 1.00 87.50 87 ASN A O 1
ATOM 644 N N . THR A 1 88 ? 8.749 7.332 -17.443 1.00 88.56 88 THR A N 1
ATOM 645 C CA . THR A 1 88 ? 9.648 7.475 -18.608 1.00 88.56 88 THR A CA 1
ATOM 646 C C . THR A 1 88 ? 11.117 7.647 -18.216 1.00 88.56 88 THR A C 1
ATOM 648 O O . THR A 1 88 ? 11.983 7.813 -19.079 1.00 88.56 88 THR A O 1
ATOM 651 N N . TYR A 1 89 ? 11.412 7.615 -16.919 1.00 84.38 89 TYR A N 1
ATOM 652 C CA . TYR A 1 89 ? 12.747 7.805 -16.384 1.00 84.38 89 TYR A CA 1
ATOM 653 C C . TYR A 1 89 ? 13.659 6.618 -16.718 1.00 84.38 89 TYR A C 1
ATOM 655 O O . TYR A 1 89 ? 13.267 5.460 -16.600 1.00 84.38 89 TYR A O 1
ATOM 663 N N . ASN A 1 90 ? 14.882 6.905 -17.169 1.00 80.88 90 ASN A N 1
ATOM 664 C CA . ASN A 1 90 ? 15.757 5.908 -17.800 1.00 80.88 90 ASN A CA 1
ATOM 665 C C . ASN A 1 90 ? 17.210 5.922 -17.300 1.00 80.88 90 ASN A C 1
ATOM 667 O O . ASN A 1 90 ? 18.099 5.383 -17.965 1.00 80.88 90 ASN A O 1
ATOM 671 N N . LYS A 1 91 ? 17.484 6.586 -16.174 1.00 82.00 91 LYS A N 1
ATOM 672 C CA . LYS A 1 91 ? 18.814 6.568 -15.551 1.00 82.00 91 LYS A CA 1
ATOM 673 C C . LYS A 1 91 ? 18.939 5.392 -14.576 1.00 82.00 91 LYS A C 1
ATOM 675 O O . LYS A 1 91 ? 18.024 4.595 -14.467 1.00 82.00 91 LYS A O 1
ATOM 680 N N . THR A 1 92 ? 20.089 5.225 -13.937 1.00 85.31 92 THR A N 1
ATOM 681 C CA . THR A 1 92 ? 20.376 4.131 -12.988 1.00 85.31 92 THR A CA 1
ATOM 682 C C . THR A 1 92 ? 20.455 4.659 -11.560 1.00 85.31 92 THR A C 1
ATOM 684 O O . THR A 1 92 ? 21.316 5.497 -11.319 1.00 85.31 92 THR A O 1
ATOM 687 N N . GLY A 1 93 ? 19.654 4.161 -10.625 1.00 84.00 93 GLY A N 1
ATOM 688 C CA . GLY A 1 93 ? 19.577 4.684 -9.259 1.00 84.00 93 GLY A CA 1
ATOM 689 C C . GLY A 1 93 ? 18.317 5.514 -9.015 1.00 84.00 93 GLY A C 1
ATOM 690 O O . GLY A 1 93 ? 18.343 6.411 -8.178 1.00 84.00 93 GLY A O 1
ATOM 691 N N . TRP A 1 94 ? 17.234 5.261 -9.763 1.00 87.00 94 TRP A N 1
ATOM 692 C CA . TRP A 1 94 ? 15.916 5.835 -9.465 1.00 87.00 94 TRP A CA 1
ATOM 693 C C . TRP A 1 94 ? 15.003 4.764 -8.905 1.00 87.00 94 TRP A C 1
ATOM 695 O O . TRP A 1 94 ? 15.128 3.586 -9.219 1.00 87.00 94 TRP A O 1
ATOM 705 N N . GLY A 1 95 ? 13.978 5.200 -8.193 1.00 88.88 95 GLY A N 1
ATOM 706 C CA . GLY A 1 95 ? 12.834 4.354 -7.933 1.00 88.88 95 GLY A CA 1
ATOM 707 C C . GLY A 1 95 ? 11.562 5.156 -7.793 1.00 88.88 95 GLY A C 1
ATOM 708 O O . GLY A 1 95 ? 11.568 6.379 -7.742 1.00 88.88 95 GLY A O 1
ATOM 709 N N . ILE A 1 96 ? 10.457 4.444 -7.757 1.00 90.50 96 ILE A N 1
ATOM 710 C CA . ILE A 1 96 ? 9.145 4.917 -7.386 1.00 90.50 96 ILE A CA 1
ATOM 711 C C . ILE A 1 96 ? 8.814 4.184 -6.107 1.00 90.50 96 ILE A C 1
ATOM 713 O O . ILE A 1 96 ? 8.944 2.959 -6.037 1.00 90.50 96 ILE A O 1
ATOM 717 N N . GLN A 1 97 ? 8.388 4.938 -5.109 1.00 93.06 97 GLN A N 1
ATOM 718 C CA . GLN A 1 97 ? 7.967 4.392 -3.837 1.00 93.06 97 GLN A CA 1
ATOM 719 C C . GLN A 1 97 ? 6.548 4.821 -3.488 1.00 93.06 97 GLN A C 1
ATOM 721 O O . GLN A 1 97 ? 6.086 5.888 -3.902 1.00 93.06 97 GLN A O 1
ATOM 726 N N . ILE A 1 98 ? 5.864 3.961 -2.741 1.00 93.12 98 ILE A N 1
ATOM 727 C CA . ILE A 1 98 ? 4.533 4.164 -2.199 1.00 93.12 98 ILE A CA 1
ATOM 728 C C . ILE A 1 98 ? 4.561 3.999 -0.683 1.00 93.12 98 ILE A C 1
ATOM 730 O O . ILE A 1 98 ? 5.151 3.057 -0.161 1.00 93.12 98 ILE A O 1
ATOM 734 N N . TYR A 1 99 ? 3.939 4.931 0.027 1.00 92.12 99 TYR A N 1
ATOM 735 C CA . TYR A 1 99 ? 3.860 4.898 1.486 1.00 92.12 99 TYR A CA 1
ATOM 736 C C . TYR A 1 99 ? 2.738 5.795 2.003 1.00 92.12 99 TYR A C 1
ATOM 738 O O . TYR A 1 99 ? 2.231 6.671 1.290 1.00 92.12 99 TYR A O 1
ATOM 746 N N . THR A 1 100 ? 2.349 5.597 3.260 1.00 90.88 100 THR A N 1
ATOM 747 C CA . THR A 1 100 ? 1.421 6.491 3.960 1.00 90.88 100 THR A CA 1
ATOM 748 C C . THR A 1 100 ? 2.146 7.544 4.784 1.00 90.88 100 THR A C 1
ATOM 750 O O . THR A 1 100 ? 3.314 7.400 5.112 1.00 90.88 100 THR A O 1
ATOM 753 N N . ASP A 1 101 ? 1.454 8.622 5.123 1.00 86.81 101 ASP A N 1
ATOM 754 C CA . ASP A 1 101 ? 1.943 9.655 6.043 1.00 86.81 101 ASP A CA 1
ATOM 755 C C . ASP A 1 101 ? 0.777 10.039 6.961 1.00 86.81 101 ASP A C 1
ATOM 757 O O . ASP A 1 101 ? 0.098 11.062 6.791 1.00 86.81 101 ASP A O 1
ATOM 761 N N . ASN A 1 102 ? 0.431 9.084 7.826 1.00 80.69 102 ASN A N 1
ATOM 762 C CA . ASN A 1 102 ? -0.755 9.112 8.671 1.00 80.69 102 ASN A CA 1
ATOM 763 C C . ASN A 1 102 ? -0.429 9.214 10.154 1.00 80.69 102 ASN A C 1
ATOM 765 O O . ASN A 1 102 ? -1.254 9.718 10.920 1.00 80.69 102 ASN A O 1
ATOM 769 N N . LEU A 1 103 ? 0.727 8.707 10.575 1.00 74.75 103 LEU A N 1
ATOM 770 C CA . LEU A 1 103 ? 1.083 8.707 11.981 1.00 74.75 103 LEU A CA 1
ATOM 771 C C . LEU A 1 103 ? 1.468 10.115 12.449 1.00 74.75 103 LEU A C 1
ATOM 773 O O . LEU A 1 103 ? 2.309 10.782 11.840 1.00 74.75 103 LEU A O 1
ATOM 777 N N . PRO A 1 104 ? 0.913 10.580 13.582 1.00 65.06 104 PRO A N 1
ATOM 778 C CA . PRO A 1 104 ? 1.469 11.732 14.258 1.00 65.06 104 PRO A CA 1
ATOM 779 C C . PRO A 1 104 ? 2.906 11.421 14.695 1.00 65.06 104 PRO A C 1
ATOM 781 O O . PRO A 1 104 ? 3.193 10.346 15.233 1.00 65.06 104 PRO A O 1
ATOM 784 N N . SER A 1 105 ? 3.797 12.397 14.513 1.00 59.47 105 SER A N 1
ATOM 785 C CA . SER A 1 105 ? 5.188 12.332 14.973 1.00 59.47 105 SER A CA 1
ATOM 786 C C . SER A 1 105 ? 5.276 11.824 16.421 1.00 59.47 105 SER A C 1
ATOM 788 O O . SER A 1 105 ? 4.645 12.381 17.321 1.00 59.47 105 SER A O 1
ATOM 790 N N . GLY A 1 106 ? 6.065 10.766 16.645 1.00 55.94 106 GLY A N 1
ATOM 791 C CA . GLY A 1 106 ? 6.314 10.194 17.975 1.00 55.94 106 GLY A CA 1
ATOM 792 C C . GLY A 1 106 ? 5.383 9.053 18.399 1.00 55.94 106 GLY A C 1
ATOM 793 O O . GLY A 1 106 ? 5.475 8.606 19.541 1.00 55.94 106 GLY A O 1
ATOM 794 N N . THR A 1 107 ? 4.510 8.560 17.517 1.00 62.94 107 THR A N 1
ATOM 795 C CA . THR A 1 107 ? 3.767 7.314 17.756 1.00 62.94 107 THR A CA 1
ATOM 796 C C . THR A 1 107 ? 4.638 6.101 17.409 1.00 62.94 107 THR A C 1
ATOM 798 O O . THR A 1 107 ? 5.104 5.954 16.285 1.00 62.94 107 THR A O 1
ATOM 801 N N . THR A 1 108 ? 4.902 5.242 18.396 1.00 59.88 108 THR A N 1
ATOM 802 C CA . THR A 1 108 ? 5.794 4.072 18.254 1.00 59.88 108 THR A CA 1
ATOM 803 C C . THR A 1 108 ? 5.060 2.734 18.309 1.00 59.88 108 THR A C 1
ATOM 805 O O . THR A 1 108 ? 5.694 1.694 18.229 1.00 59.88 108 THR A O 1
ATOM 808 N N . GLU A 1 109 ? 3.738 2.741 18.494 1.00 61.00 109 GLU A N 1
ATOM 809 C CA . GLU A 1 109 ? 2.966 1.525 18.801 1.00 61.00 109 GLU A CA 1
ATOM 810 C C . GLU A 1 109 ? 2.270 0.892 17.586 1.00 61.00 109 GLU A C 1
ATOM 812 O O . GLU A 1 109 ? 1.831 -0.250 17.680 1.00 61.00 109 GLU A O 1
ATOM 817 N N . TYR A 1 110 ? 2.133 1.602 16.460 1.00 61.44 110 TYR A N 1
ATOM 818 C CA . TYR A 1 110 ? 1.221 1.191 15.387 1.00 61.44 110 TYR A CA 1
ATOM 819 C C . TYR A 1 110 ? 1.915 1.239 14.027 1.00 61.44 110 TYR A C 1
ATOM 821 O O . TYR A 1 110 ? 1.909 2.264 13.353 1.00 61.44 110 TYR A O 1
ATOM 829 N N . ASN A 1 111 ? 2.505 0.122 13.609 1.00 63.66 111 ASN A N 1
ATOM 830 C CA . ASN A 1 111 ? 2.918 -0.090 12.226 1.00 63.66 111 ASN A CA 1
ATOM 831 C C . ASN A 1 111 ? 2.414 -1.447 11.734 1.00 63.66 111 ASN A C 1
ATOM 833 O O . ASN A 1 111 ? 2.500 -2.408 12.500 1.00 63.66 111 ASN A O 1
ATOM 837 N N . PRO A 1 112 ? 1.892 -1.550 10.501 1.00 62.12 112 PRO A N 1
ATOM 838 C CA . PRO A 1 112 ? 1.698 -0.498 9.491 1.00 62.12 112 PRO A CA 1
ATOM 839 C C . PRO A 1 112 ? 0.504 0.430 9.758 1.00 62.12 112 PRO A C 1
ATOM 841 O O . PRO A 1 112 ? -0.613 -0.018 10.028 1.00 62.12 112 PRO A O 1
ATOM 844 N N . ALA A 1 113 ? 0.721 1.742 9.633 1.00 68.31 113 ALA A N 1
ATOM 845 C CA . ALA A 1 113 ? -0.310 2.754 9.845 1.00 68.31 113 ALA A CA 1
ATOM 846 C C . ALA A 1 113 ? -1.086 3.096 8.573 1.00 68.31 113 ALA A C 1
ATOM 848 O O . ALA A 1 113 ? -0.975 4.178 8.006 1.00 68.31 113 ALA A O 1
ATOM 849 N N . GLY A 1 114 ? -1.892 2.141 8.125 1.00 82.81 114 GLY A N 1
ATOM 850 C CA . GLY A 1 114 ? -2.599 2.223 6.857 1.00 82.81 114 GLY A CA 1
ATOM 851 C C . GLY A 1 114 ? -3.819 3.159 6.847 1.00 82.81 114 GLY A C 1
ATOM 852 O O . GLY A 1 114 ? -3.806 4.218 6.221 1.00 82.81 114 GLY A O 1
ATOM 853 N N . LEU A 1 115 ? -4.904 2.765 7.516 1.00 88.31 115 LEU A N 1
ATOM 854 C CA . LEU A 1 115 ? -6.110 3.581 7.699 1.00 88.31 115 LEU A CA 1
ATOM 855 C C . LEU A 1 115 ? -6.291 3.887 9.184 1.00 88.31 115 LEU A C 1
ATOM 857 O O . LEU A 1 115 ? -6.255 2.976 10.003 1.00 88.31 115 LEU A O 1
ATOM 861 N N . ILE A 1 116 ? -6.554 5.141 9.536 1.00 86.56 116 ILE A N 1
ATOM 862 C CA . ILE A 1 116 ? -6.744 5.575 10.925 1.00 86.56 116 ILE A CA 1
ATOM 863 C C . ILE A 1 116 ? -8.209 5.952 11.148 1.00 86.56 116 ILE A C 1
ATOM 865 O O . ILE A 1 116 ? -8.820 6.623 10.307 1.00 86.56 116 ILE A O 1
ATOM 869 N N . ALA A 1 117 ? -8.787 5.519 12.270 1.00 87.12 117 ALA A N 1
ATOM 870 C CA . ALA A 1 117 ? -10.135 5.918 12.644 1.00 87.12 117 ALA A CA 1
ATOM 871 C C . ALA A 1 117 ? -10.207 7.429 12.910 1.00 87.12 117 ALA A C 1
ATOM 873 O O . ALA A 1 117 ? -9.376 8.003 13.608 1.00 87.12 117 ALA A O 1
ATOM 874 N N . THR A 1 118 ? -11.234 8.094 12.386 1.00 86.00 118 THR A N 1
ATOM 875 C CA . THR A 1 118 ? -11.376 9.556 12.488 1.00 86.00 118 THR A CA 1
ATOM 876 C C . THR A 1 118 ? -11.647 10.063 13.904 1.00 86.00 118 THR A C 1
ATOM 878 O O . THR A 1 118 ? -11.524 11.259 14.155 1.00 86.00 118 THR A O 1
ATOM 881 N N . ASP A 1 119 ? -12.083 9.177 14.797 1.00 84.88 119 ASP A N 1
ATOM 882 C CA . ASP A 1 119 ? -12.449 9.451 16.187 1.00 84.88 119 ASP A CA 1
ATOM 883 C C . ASP A 1 119 ? -11.455 8.867 17.208 1.00 84.88 119 ASP A C 1
ATOM 885 O O . ASP A 1 119 ? -11.570 9.161 18.397 1.00 84.88 119 ASP A O 1
ATOM 889 N N . ASP A 1 120 ? -10.493 8.050 16.766 1.00 85.62 120 ASP A N 1
ATOM 890 C CA . ASP A 1 120 ? -9.505 7.385 17.619 1.00 85.62 120 ASP A CA 1
ATOM 891 C C . ASP A 1 120 ? -8.226 7.072 16.831 1.00 85.62 120 ASP A C 1
ATOM 893 O O . ASP A 1 120 ? -8.147 6.077 16.111 1.00 85.62 120 ASP A O 1
ATOM 897 N N . GLU A 1 121 ? -7.193 7.894 17.015 1.00 80.62 121 GLU A N 1
ATOM 898 C CA . GLU A 1 121 ? -5.910 7.766 16.308 1.00 80.62 121 GLU A CA 1
ATOM 899 C C . GLU A 1 121 ? -5.146 6.469 16.634 1.00 80.62 121 GLU A C 1
ATOM 901 O O . GLU A 1 121 ? -4.198 6.124 15.934 1.00 80.62 121 GLU A O 1
ATOM 906 N N . LYS A 1 122 ? -5.565 5.722 17.666 1.00 81.88 122 LYS A N 1
ATOM 907 C CA . LYS A 1 122 ? -4.998 4.406 18.008 1.00 81.88 122 LYS A CA 1
ATOM 908 C C . LYS A 1 122 ? -5.669 3.253 17.272 1.00 81.88 122 LYS A C 1
ATOM 910 O O . LYS A 1 122 ? -5.152 2.139 17.253 1.00 81.88 122 LYS A O 1
ATOM 915 N N . SER A 1 123 ? -6.842 3.492 16.695 1.00 84.06 123 SER A N 1
ATOM 916 C CA . SER A 1 123 ? -7.575 2.483 15.942 1.00 84.06 123 SER A CA 1
ATOM 917 C C . SER A 1 123 ? -7.123 2.511 14.490 1.00 84.06 123 SER A C 1
ATOM 919 O O . SER A 1 123 ? -7.621 3.292 13.680 1.00 84.06 123 SER A O 1
ATOM 921 N N . VAL A 1 124 ? -6.174 1.634 14.182 1.00 86.69 124 VAL A N 1
ATOM 922 C CA . VAL A 1 124 ? -5.478 1.578 12.897 1.00 86.69 124 VAL A CA 1
ATOM 923 C C . VAL A 1 124 ? -5.790 0.269 12.173 1.00 86.69 124 VAL A C 1
ATOM 925 O O . VAL A 1 124 ? -5.867 -0.795 12.792 1.00 86.69 124 VAL A O 1
ATOM 928 N N . LEU A 1 125 ? -5.967 0.347 10.856 1.00 89.25 125 LEU A N 1
ATOM 929 C CA . LEU A 1 125 ? -6.067 -0.800 9.961 1.00 89.25 125 LEU A CA 1
ATOM 930 C C . LEU A 1 125 ? -4.808 -0.875 9.089 1.00 89.25 125 LEU A C 1
ATOM 932 O O . LEU A 1 125 ? -4.489 0.108 8.414 1.00 89.25 125 LEU A O 1
ATOM 936 N N . PRO A 1 126 ? -4.112 -2.020 9.067 1.00 91.81 126 PRO A N 1
ATOM 937 C CA . PRO A 1 126 ? -3.018 -2.270 8.140 1.00 91.81 126 PRO A CA 1
ATOM 938 C C . PRO A 1 126 ? -3.416 -2.061 6.678 1.00 91.81 126 PRO A C 1
ATOM 940 O O . PRO A 1 126 ? -4.515 -2.448 6.266 1.00 91.81 126 PRO A O 1
ATOM 943 N N . LEU A 1 127 ? -2.491 -1.501 5.898 1.00 93.69 127 LEU A N 1
ATOM 944 C CA . LEU A 1 127 ? -2.558 -1.474 4.440 1.00 93.69 127 LEU A CA 1
ATOM 945 C C . LEU A 1 127 ? -1.460 -2.356 3.843 1.00 93.69 127 LEU A C 1
ATOM 947 O O . LEU A 1 127 ? -0.441 -2.643 4.470 1.00 93.69 127 LEU A O 1
ATOM 951 N N . THR A 1 128 ? -1.675 -2.750 2.599 1.00 94.38 128 THR A N 1
ATOM 952 C CA . THR A 1 128 ? -0.709 -3.438 1.749 1.00 94.38 128 THR A CA 1
ATOM 953 C C . THR A 1 128 ? -0.801 -2.880 0.336 1.00 94.38 128 THR A C 1
ATOM 955 O O . THR A 1 128 ? -1.819 -2.287 -0.037 1.00 94.38 128 THR A O 1
ATOM 958 N N . TRP A 1 129 ? 0.245 -3.061 -0.457 1.00 94.94 129 TRP A N 1
ATOM 959 C CA . TRP A 1 129 ? 0.230 -2.780 -1.879 1.00 94.94 129 TRP A CA 1
ATOM 960 C C . TRP A 1 129 ? 0.768 -3.961 -2.682 1.00 94.94 129 TRP A C 1
ATOM 962 O O . TRP A 1 129 ? 1.485 -4.818 -2.176 1.00 94.94 129 TRP A O 1
ATOM 972 N N . ARG A 1 130 ? 0.412 -3.999 -3.960 1.00 93.69 130 ARG A N 1
ATOM 973 C CA . ARG A 1 130 ? 0.993 -4.912 -4.944 1.00 93.69 130 ARG A CA 1
ATOM 974 C C . ARG A 1 130 ? 1.067 -4.212 -6.285 1.00 93.69 130 ARG A C 1
ATOM 976 O O . ARG A 1 130 ? 0.117 -3.532 -6.660 1.00 93.69 130 ARG A O 1
ATOM 983 N N . ILE A 1 131 ? 2.155 -4.400 -7.020 1.00 93.50 131 ILE A N 1
ATOM 984 C CA . ILE A 1 131 ? 2.322 -3.868 -8.374 1.00 93.50 131 ILE A CA 1
ATOM 985 C C . ILE A 1 131 ? 2.301 -4.998 -9.404 1.00 93.50 131 ILE A C 1
ATOM 987 O O . ILE A 1 131 ? 2.817 -6.089 -9.164 1.00 93.50 131 ILE A O 1
ATOM 991 N N . MET A 1 132 ? 1.676 -4.751 -10.554 1.00 92.19 132 MET A N 1
ATOM 992 C CA . MET A 1 132 ? 1.591 -5.707 -11.656 1.00 92.19 132 MET A CA 1
ATOM 993 C C . MET A 1 132 ? 1.855 -5.029 -13.001 1.00 92.19 132 MET A C 1
ATOM 995 O O . MET A 1 132 ? 1.516 -3.863 -13.209 1.00 92.19 132 MET A O 1
ATOM 999 N N . GLY A 1 133 ? 2.470 -5.773 -13.923 1.00 91.44 133 GLY A N 1
ATOM 1000 C CA . GLY A 1 133 ? 2.728 -5.310 -15.290 1.00 91.44 133 GLY A CA 1
ATOM 1001 C C . GLY A 1 133 ? 1.489 -5.295 -16.183 1.00 91.44 133 GLY A C 1
ATOM 1002 O O . GLY A 1 133 ? 1.444 -4.570 -17.171 1.00 91.44 133 GLY A O 1
ATOM 1003 N N . GLU A 1 134 ? 0.466 -6.065 -15.821 1.00 91.25 134 GLU A N 1
ATOM 1004 C CA . GLU A 1 134 ? -0.797 -6.149 -16.546 1.00 91.25 134 GLU A CA 1
ATOM 1005 C C . GLU A 1 134 ? -1.959 -5.743 -15.645 1.00 91.25 134 GLU A C 1
ATOM 1007 O O . GLU A 1 134 ? -1.932 -5.947 -14.427 1.00 91.25 134 GLU A O 1
ATOM 1012 N N . LYS A 1 135 ? -2.993 -5.163 -16.259 1.00 92.88 135 LYS A N 1
ATOM 1013 C CA . LYS A 1 135 ? -4.198 -4.773 -15.540 1.00 92.88 135 LYS A CA 1
ATOM 1014 C C . LYS A 1 135 ? -5.014 -6.011 -15.190 1.00 92.88 135 LYS A C 1
ATOM 1016 O O . LYS A 1 135 ? -5.560 -6.676 -16.070 1.00 92.88 135 LYS A O 1
ATOM 1021 N N . VAL A 1 136 ? -5.193 -6.238 -13.901 1.00 90.19 136 VAL A N 1
ATOM 1022 C CA . VAL A 1 136 ? -6.107 -7.235 -13.349 1.00 90.19 136 VAL A CA 1
ATOM 1023 C C . VAL A 1 136 ? -7.505 -6.649 -13.194 1.00 90.19 136 VAL A C 1
ATOM 1025 O O . VAL A 1 136 ? -7.683 -5.501 -12.784 1.00 90.19 136 VAL A O 1
ATOM 1028 N N . ILE A 1 137 ? -8.505 -7.448 -13.562 1.00 84.38 137 ILE A N 1
ATOM 1029 C CA . ILE A 1 137 ? -9.923 -7.092 -13.490 1.00 84.38 137 ILE A CA 1
ATOM 1030 C C . ILE A 1 137 ? -10.498 -7.332 -12.088 1.00 84.38 137 ILE A C 1
ATOM 1032 O O . ILE A 1 137 ? -10.070 -8.236 -11.369 1.00 84.38 137 ILE A O 1
ATOM 1036 N N . SER A 1 138 ? -11.519 -6.553 -11.721 1.00 79.50 138 SER A N 1
ATOM 1037 C CA . SER A 1 138 ? -12.239 -6.724 -10.453 1.00 79.50 138 SER A CA 1
ATOM 1038 C C . SER A 1 138 ? -12.794 -8.143 -10.301 1.00 79.50 138 SER A C 1
ATOM 1040 O O . SER A 1 138 ? -13.324 -8.716 -11.255 1.00 79.50 138 SER A O 1
ATOM 1042 N N . GLY A 1 139 ? -12.692 -8.693 -9.089 1.00 78.06 139 GLY A N 1
ATOM 1043 C CA . GLY A 1 139 ? -13.159 -10.043 -8.767 1.00 78.06 139 GLY A CA 1
ATOM 1044 C C . GLY A 1 139 ? -12.250 -11.163 -9.274 1.00 78.06 139 GLY A C 1
ATOM 1045 O O . GLY A 1 139 ? -12.627 -12.326 -9.158 1.00 78.06 139 GLY A O 1
ATOM 1046 N N . SER A 1 140 ? -11.082 -10.831 -9.834 1.00 85.12 140 SER A N 1
ATOM 1047 C CA . SER A 1 140 ? -10.025 -11.811 -10.067 1.00 85.12 140 SER A CA 1
ATOM 1048 C C . SER A 1 140 ? -9.463 -12.306 -8.740 1.00 85.12 140 SER A C 1
ATOM 1050 O O . SER A 1 140 ? -9.154 -11.514 -7.849 1.00 85.12 140 SER A O 1
ATOM 1052 N N . ASP A 1 141 ? -9.242 -13.612 -8.670 1.00 86.75 141 ASP A N 1
ATOM 1053 C CA . ASP A 1 141 ? -8.604 -14.290 -7.542 1.00 86.75 141 ASP A CA 1
ATOM 1054 C C . ASP A 1 141 ? -7.150 -13.841 -7.334 1.00 86.75 141 ASP A C 1
ATOM 1056 O O . ASP A 1 141 ? -6.568 -14.034 -6.269 1.00 86.75 141 ASP A O 1
ATOM 1060 N N . GLU A 1 142 ? -6.554 -13.209 -8.348 1.00 88.12 142 GLU A N 1
ATOM 1061 C CA . GLU A 1 142 ? -5.235 -12.593 -8.243 1.00 88.12 142 GLU A CA 1
ATOM 1062 C C . GLU A 1 142 ? -5.221 -11.424 -7.254 1.00 88.12 142 GLU A C 1
ATOM 1064 O O . GLU A 1 142 ? -4.161 -11.120 -6.719 1.00 88.12 142 GLU A O 1
ATOM 1069 N N . LEU A 1 143 ? -6.363 -10.779 -6.987 1.00 92.19 143 LEU A N 1
ATOM 1070 C CA . LEU A 1 143 ? -6.469 -9.700 -6.000 1.00 92.19 143 LEU A CA 1
ATOM 1071 C C . LEU A 1 143 ? -6.931 -10.182 -4.620 1.00 92.19 143 LEU A C 1
ATOM 1073 O O . LEU A 1 143 ? -7.030 -9.365 -3.702 1.00 92.19 143 LEU A O 1
ATOM 1077 N N . ASP A 1 144 ? -7.197 -11.479 -4.454 1.00 92.75 144 ASP A N 1
ATOM 1078 C CA . ASP A 1 144 ? -7.429 -12.035 -3.126 1.00 92.75 144 ASP A CA 1
ATOM 1079 C C . ASP A 1 144 ? -6.137 -11.934 -2.312 1.00 92.75 144 ASP A C 1
ATOM 1081 O O . ASP A 1 144 ? -5.040 -12.136 -2.831 1.00 92.75 144 ASP A O 1
ATOM 1085 N N . ILE A 1 145 ? -6.260 -11.630 -1.026 1.00 93.62 145 ILE A N 1
ATOM 1086 C CA . ILE A 1 145 ? -5.123 -11.396 -0.138 1.00 93.62 145 ILE A CA 1
ATOM 1087 C C . ILE A 1 145 ? -5.228 -12.379 1.019 1.00 93.62 145 ILE A C 1
ATOM 1089 O O . ILE A 1 145 ? -6.274 -12.484 1.661 1.00 93.62 145 ILE A O 1
ATOM 1093 N N . GLN A 1 146 ? -4.140 -13.084 1.289 1.00 92.31 146 GLN A N 1
ATOM 1094 C CA . GLN A 1 146 ? -4.018 -13.996 2.410 1.00 92.31 146 GLN A CA 1
ATOM 1095 C C . GLN A 1 146 ? -2.750 -13.674 3.187 1.00 92.31 146 GLN A C 1
ATOM 1097 O O . GLN A 1 146 ? -1.679 -13.548 2.606 1.00 92.31 146 GLN A O 1
ATOM 1102 N N . GLU A 1 147 ? -2.875 -13.611 4.505 1.00 91.62 147 GLU A N 1
ATOM 1103 C CA . GLU A 1 147 ? -1.737 -13.547 5.412 1.00 91.62 147 GLU A CA 1
ATOM 1104 C C . GLU A 1 147 ? -1.322 -14.965 5.803 1.00 91.62 147 GLU A C 1
ATOM 1106 O O . GLU A 1 147 ? -2.159 -15.770 6.227 1.00 91.62 147 GLU A O 1
ATOM 1111 N N . VAL A 1 148 ? -0.044 -15.287 5.626 1.00 89.25 148 VAL A N 1
ATOM 1112 C CA . VAL A 1 148 ? 0.522 -16.598 5.950 1.00 89.25 148 VAL A CA 1
ATOM 1113 C C . VAL A 1 148 ? 1.763 -16.451 6.828 1.00 89.25 148 VAL A C 1
ATOM 1115 O O . VAL A 1 148 ? 2.554 -15.538 6.595 1.00 89.25 148 VAL A O 1
ATOM 1118 N N . PRO A 1 149 ? 1.964 -17.337 7.819 1.00 87.62 149 PRO A N 1
ATOM 1119 C CA . PRO A 1 149 ? 3.201 -17.355 8.593 1.00 87.62 149 PRO A CA 1
ATOM 1120 C C . PRO A 1 149 ? 4.413 -17.684 7.712 1.00 87.62 149 PRO A C 1
ATOM 1122 O O . PRO A 1 149 ? 4.319 -18.530 6.815 1.00 87.62 149 PRO A O 1
ATOM 1125 N N . ASP A 1 150 ? 5.552 -17.063 8.004 1.00 85.12 150 ASP A N 1
ATOM 1126 C CA . ASP A 1 150 ? 6.853 -17.406 7.437 1.00 85.12 150 ASP A CA 1
ATOM 1127 C C . ASP A 1 150 ? 7.219 -18.851 7.854 1.00 85.12 150 ASP A C 1
ATOM 1129 O O . ASP A 1 150 ? 7.023 -19.256 9.008 1.00 85.12 150 ASP A O 1
ATOM 1133 N N . PRO A 1 151 ? 7.710 -19.686 6.920 1.00 81.62 151 PRO A N 1
ATOM 1134 C CA . PRO A 1 151 ? 8.023 -21.087 7.201 1.00 81.62 151 PRO A CA 1
ATOM 1135 C C . PRO A 1 151 ? 9.238 -21.289 8.125 1.00 81.62 151 PRO A C 1
ATOM 1137 O O . PRO A 1 151 ? 9.411 -22.383 8.671 1.00 81.62 151 PRO A O 1
ATOM 1140 N N . VAL A 1 152 ? 10.102 -20.283 8.256 1.00 85.31 152 VAL A N 1
ATOM 1141 C CA . VAL A 1 152 ? 11.319 -20.263 9.079 1.00 85.31 152 VAL A CA 1
ATOM 1142 C C . VAL A 1 152 ? 11.066 -19.569 10.416 1.00 85.31 152 VAL A C 1
ATOM 1144 O O . VAL A 1 152 ? 11.542 -20.061 11.441 1.00 85.31 152 VAL A O 1
ATOM 1147 N N . ASP A 1 153 ? 10.320 -18.466 10.413 1.00 82.38 153 ASP A N 1
ATOM 1148 C CA . ASP A 1 153 ? 10.029 -17.663 11.604 1.00 82.38 153 ASP A CA 1
ATOM 1149 C C . ASP A 1 153 ? 8.518 -17.407 11.745 1.00 82.38 153 ASP A C 1
ATOM 1151 O O . ASP A 1 153 ? 8.022 -16.407 11.245 1.00 82.38 153 ASP A O 1
ATOM 1155 N N . PRO A 1 154 ? 7.760 -18.280 12.434 1.00 82.56 154 PRO A N 1
ATOM 1156 C CA . PRO A 1 154 ? 6.297 -18.203 12.483 1.00 82.56 154 PRO A CA 1
ATOM 1157 C C . PRO A 1 154 ? 5.710 -16.895 13.032 1.00 82.56 154 PRO A C 1
ATOM 1159 O O . PRO A 1 154 ? 4.515 -16.669 12.855 1.00 82.56 154 PRO A O 1
ATOM 1162 N N . ASP A 1 155 ? 6.513 -16.071 13.713 1.00 79.19 155 ASP A N 1
ATOM 1163 C CA . ASP A 1 155 ? 6.097 -14.751 14.199 1.00 79.19 155 ASP A CA 1
ATOM 1164 C C . ASP A 1 155 ? 6.151 -13.682 13.088 1.00 79.19 155 ASP A C 1
ATOM 1166 O O . ASP A 1 155 ? 5.548 -12.615 13.216 1.00 79.19 155 ASP A O 1
ATOM 1170 N N . LYS A 1 156 ? 6.839 -13.969 11.976 1.00 82.00 156 LYS A N 1
ATOM 1171 C CA . LYS A 1 156 ? 6.822 -13.171 10.748 1.00 82.00 156 LYS A CA 1
ATOM 1172 C C . LYS A 1 156 ? 5.729 -13.660 9.822 1.00 82.00 156 LYS A C 1
ATOM 1174 O O . LYS A 1 156 ? 5.478 -14.855 9.690 1.00 82.00 156 LYS A O 1
ATOM 1179 N N . HIS A 1 157 ? 5.047 -12.717 9.195 1.00 85.38 157 HIS A N 1
ATOM 1180 C CA . HIS A 1 157 ? 3.903 -12.989 8.343 1.00 85.38 157 HIS A CA 1
ATOM 1181 C C . HIS A 1 157 ? 4.115 -12.326 6.981 1.00 85.38 157 HIS A C 1
ATOM 1183 O O . HIS A 1 157 ? 4.453 -11.144 6.908 1.00 85.38 157 HIS A O 1
ATOM 1189 N N . HIS A 1 158 ? 3.836 -13.072 5.916 1.00 87.56 158 HIS A N 1
ATOM 1190 C CA . HIS A 1 158 ? 3.836 -12.578 4.540 1.00 87.56 158 HIS A CA 1
ATOM 1191 C C . HIS A 1 158 ? 2.407 -12.441 4.031 1.00 87.56 158 HIS A C 1
ATOM 1193 O O . HIS A 1 158 ? 1.496 -13.140 4.491 1.00 87.56 158 HIS A O 1
ATOM 1199 N N . LEU A 1 159 ? 2.206 -11.579 3.037 1.00 90.44 159 LEU A N 1
ATOM 1200 C CA . LEU A 1 159 ? 0.927 -11.459 2.348 1.00 90.44 159 LEU A CA 1
ATOM 1201 C C . LEU A 1 159 ? 1.055 -12.029 0.933 1.00 90.44 159 LEU A C 1
ATOM 1203 O O . LEU A 1 159 ? 1.942 -11.663 0.173 1.00 90.44 159 LEU A O 1
ATOM 1207 N N . GLN A 1 160 ? 0.153 -12.922 0.544 1.00 89.44 160 GLN A N 1
ATOM 1208 C CA . GLN A 1 160 ? 0.194 -13.604 -0.751 1.00 89.44 160 GLN A CA 1
ATOM 1209 C C . GLN A 1 160 ? -1.191 -13.673 -1.406 1.00 89.44 160 GLN A C 1
ATOM 1211 O O . GLN A 1 160 ? -2.204 -13.476 -0.727 1.00 89.44 160 GLN A O 1
ATOM 1216 N N . PRO A 1 161 ? -1.277 -13.986 -2.711 1.00 88.12 161 PRO A N 1
ATOM 1217 C CA . PRO A 1 161 ? -2.558 -14.236 -3.360 1.00 88.12 161 PRO A CA 1
ATOM 1218 C C . PRO A 1 161 ? -3.233 -15.503 -2.817 1.00 88.12 161 PRO A C 1
ATOM 1220 O O . PRO A 1 161 ? -2.632 -16.579 -2.821 1.00 88.12 161 PRO A O 1
ATOM 1223 N N . ALA A 1 162 ? -4.495 -15.416 -2.384 1.00 84.62 162 ALA A N 1
ATOM 1224 C CA . ALA A 1 162 ? -5.141 -16.514 -1.645 1.00 84.62 162 ALA A CA 1
ATOM 1225 C C . ALA A 1 162 ? -5.297 -17.816 -2.453 1.00 84.62 162 ALA A C 1
ATOM 1227 O O . ALA A 1 16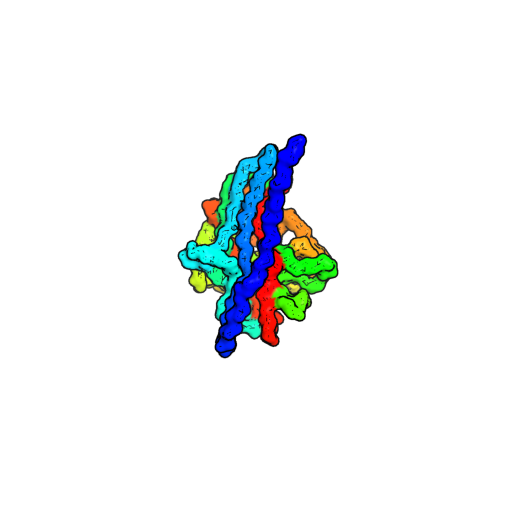2 ? -5.220 -18.913 -1.898 1.00 84.62 162 ALA A O 1
ATOM 1228 N N . LYS A 1 163 ? -5.524 -17.725 -3.769 1.00 76.62 163 LYS A N 1
ATOM 1229 C CA . LYS A 1 163 ? -5.733 -18.912 -4.621 1.00 76.62 163 LYS A CA 1
ATOM 1230 C C . LYS A 1 163 ? -4.467 -19.454 -5.276 1.00 76.62 163 LYS A C 1
ATOM 1232 O O . LYS A 1 163 ? -4.516 -20.513 -5.895 1.00 76.62 163 LYS A O 1
ATOM 1237 N N . ASP A 1 164 ? -3.342 -18.778 -5.075 1.00 69.81 164 ASP A N 1
ATOM 1238 C CA . ASP A 1 164 ? -2.041 -19.119 -5.644 1.00 69.81 164 ASP A CA 1
ATOM 1239 C C . ASP A 1 164 ? -0.978 -19.219 -4.536 1.00 69.81 164 ASP A C 1
ATOM 1241 O O . ASP A 1 164 ? 0.169 -18.829 -4.721 1.00 69.81 164 ASP A O 1
ATOM 1245 N N . ALA A 1 165 ? -1.336 -19.817 -3.393 1.00 61.84 165 ALA A N 1
ATOM 1246 C CA . ALA A 1 165 ? -0.487 -19.982 -2.202 1.00 61.84 165 ALA A CA 1
ATOM 1247 C C . ALA A 1 165 ? 0.870 -20.704 -2.422 1.00 61.84 165 ALA A C 1
ATOM 1249 O O . ALA A 1 165 ? 1.647 -20.858 -1.487 1.00 61.84 165 ALA A O 1
ATOM 1250 N N . GLY A 1 166 ? 1.152 -21.187 -3.639 1.00 59.19 166 GLY A N 1
ATOM 1251 C CA . GLY A 1 166 ? 2.447 -21.749 -4.045 1.00 59.19 166 GLY A CA 1
ATOM 1252 C C . GLY A 1 166 ? 3.260 -20.867 -5.004 1.00 59.19 166 GLY A C 1
ATOM 1253 O O . GLY A 1 166 ? 4.399 -21.210 -5.320 1.00 59.19 166 GLY A O 1
ATOM 1254 N N . LYS A 1 167 ? 2.701 -19.752 -5.490 1.00 60.34 167 LYS A N 1
ATOM 1255 C CA . LYS A 1 167 ? 3.406 -18.760 -6.308 1.00 60.34 167 LYS A CA 1
ATOM 1256 C C . LYS A 1 167 ? 3.861 -17.621 -5.400 1.00 60.34 167 LYS A C 1
ATOM 1258 O O . LYS A 1 167 ? 3.210 -16.592 -5.291 1.00 60.34 167 LYS A O 1
ATOM 1263 N N . VAL A 1 168 ? 5.025 -17.812 -4.789 1.00 58.69 168 VAL A N 1
ATOM 1264 C CA . VAL A 1 168 ? 5.705 -16.808 -3.947 1.00 58.69 168 VAL A CA 1
ATOM 1265 C C . VAL A 1 168 ? 6.107 -15.552 -4.750 1.00 58.69 168 VAL A C 1
ATOM 1267 O O . VAL A 1 168 ? 6.417 -14.519 -4.183 1.00 58.69 168 VAL A O 1
ATOM 1270 N N . TYR A 1 169 ? 6.056 -15.623 -6.083 1.00 61.16 169 TYR A N 1
ATOM 1271 C CA . TYR A 1 169 ? 6.613 -14.639 -7.014 1.00 61.16 169 TYR A CA 1
ATOM 1272 C C . TYR A 1 169 ? 5.837 -13.326 -7.181 1.00 61.16 169 TYR A C 1
ATOM 1274 O O . TYR A 1 169 ? 6.245 -12.542 -8.025 1.00 61.16 169 TYR A O 1
ATOM 1282 N N . TYR A 1 170 ? 4.721 -13.098 -6.479 1.00 67.06 170 TYR A N 1
ATOM 1283 C CA . TYR A 1 170 ? 3.984 -11.822 -6.539 1.00 67.06 170 TYR A CA 1
ATOM 1284 C C . TYR A 1 170 ? 3.212 -11.563 -5.231 1.00 67.06 170 TYR A C 1
ATOM 1286 O O . TYR A 1 170 ? 1.972 -11.540 -5.257 1.00 67.06 170 TYR A O 1
ATOM 1294 N N . PRO A 1 171 ? 3.894 -11.440 -4.077 1.00 83.69 171 PRO A N 1
ATOM 1295 C CA . PRO A 1 171 ? 3.232 -11.200 -2.819 1.00 83.69 171 PRO A CA 1
ATOM 1296 C C . PRO A 1 171 ? 2.634 -9.795 -2.795 1.00 83.69 171 PRO A C 1
ATOM 1298 O O . PRO A 1 171 ? 2.944 -8.902 -3.589 1.00 83.69 171 PRO A O 1
ATOM 1301 N N . TRP A 1 172 ? 1.725 -9.639 -1.856 1.00 92.44 172 TRP A N 1
ATOM 1302 C CA . TRP A 1 172 ? 1.305 -8.346 -1.369 1.00 92.44 172 TRP A CA 1
ATOM 1303 C C . TRP A 1 172 ? 2.376 -7.872 -0.379 1.00 92.44 172 TRP A C 1
ATOM 1305 O O . TRP A 1 172 ? 2.862 -8.650 0.436 1.00 92.44 172 TRP A O 1
ATOM 1315 N N . LEU A 1 173 ? 2.785 -6.614 -0.465 1.00 92.00 173 LEU A N 1
ATOM 1316 C CA . LEU A 1 173 ? 3.820 -6.044 0.392 1.00 92.00 173 LEU A CA 1
ATOM 1317 C C . LEU A 1 173 ? 3.173 -5.138 1.428 1.00 92.00 173 LEU A C 1
ATOM 1319 O O . LEU A 1 173 ? 2.253 -4.374 1.120 1.00 92.00 173 LEU A O 1
ATOM 1323 N N . TRP A 1 174 ? 3.600 -5.251 2.681 1.00 91.94 174 TRP A N 1
ATOM 1324 C CA . TRP A 1 174 ? 3.099 -4.396 3.752 1.00 91.94 174 TRP A CA 1
ATOM 1325 C C . TRP A 1 174 ? 3.323 -2.922 3.398 1.00 91.94 174 TRP A C 1
ATOM 1327 O O . TRP A 1 174 ? 4.393 -2.540 2.936 1.00 91.94 174 TRP A O 1
ATOM 1337 N N . MET A 1 175 ? 2.302 -2.085 3.585 1.00 91.75 175 MET A N 1
ATOM 1338 C CA . MET A 1 175 ? 2.424 -0.648 3.347 1.00 91.75 175 MET A CA 1
ATOM 1339 C C . MET A 1 175 ? 3.054 0.013 4.563 1.00 91.75 175 MET A C 1
ATOM 1341 O O . MET A 1 175 ? 2.492 -0.062 5.655 1.00 91.75 175 MET A O 1
ATOM 1345 N N . LYS A 1 176 ? 4.162 0.721 4.373 1.00 89.62 176 LYS A N 1
ATOM 1346 C CA . LYS A 1 176 ? 4.831 1.435 5.460 1.00 89.62 176 LYS A CA 1
ATOM 1347 C C . LYS A 1 176 ? 4.371 2.886 5.566 1.00 89.62 176 LYS A C 1
ATOM 1349 O O . LYS A 1 176 ? 3.963 3.500 4.580 1.00 89.62 176 LYS A O 1
ATOM 1354 N N . ASP A 1 177 ? 4.474 3.436 6.770 1.00 89.62 177 ASP A N 1
ATOM 1355 C CA . ASP A 1 177 ? 4.248 4.857 7.025 1.00 89.62 177 ASP A CA 1
ATOM 1356 C C . ASP A 1 177 ? 5.573 5.637 7.041 1.00 89.62 177 ASP A C 1
ATOM 1358 O O . ASP A 1 177 ? 6.584 5.134 7.533 1.00 89.62 177 ASP A O 1
ATOM 1362 N N . ALA A 1 178 ? 5.586 6.875 6.556 1.00 88.50 178 ALA A N 1
ATOM 1363 C CA . ALA A 1 178 ? 6.769 7.734 6.520 1.00 88.50 178 ALA A CA 1
ATOM 1364 C C . ALA A 1 178 ? 7.366 7.983 7.912 1.00 88.50 178 ALA A C 1
ATOM 1366 O O . ALA A 1 178 ? 8.567 8.225 8.040 1.00 88.50 178 ALA A O 1
ATOM 1367 N N . SER A 1 179 ? 6.545 7.919 8.967 1.00 86.31 179 SER A N 1
ATOM 1368 C CA . SER A 1 179 ? 7.001 8.110 10.341 1.00 86.31 179 SER A CA 1
ATOM 1369 C C . SER A 1 179 ? 7.311 6.799 11.075 1.00 86.31 179 SER A C 1
ATOM 1371 O O . SER A 1 179 ? 7.488 6.829 12.295 1.00 86.31 179 SER A O 1
ATOM 1373 N N . THR A 1 180 ? 7.351 5.658 10.377 1.00 85.88 180 THR A N 1
ATOM 1374 C CA . THR A 1 180 ? 7.624 4.345 10.984 1.00 85.88 180 THR A CA 1
ATOM 1375 C C . THR A 1 180 ? 8.976 4.347 11.699 1.00 85.88 180 THR A C 1
ATOM 1377 O O . THR A 1 180 ? 10.003 4.498 11.029 1.00 85.88 180 THR A O 1
ATOM 1380 N N . PRO A 1 181 ? 9.019 4.170 13.031 1.00 85.88 181 PRO A N 1
ATOM 1381 C CA . PRO A 1 181 ? 10.274 3.955 13.731 1.00 85.88 181 PRO A CA 1
ATOM 1382 C C . PRO A 1 181 ? 10.734 2.504 13.567 1.00 85.88 181 PRO A C 1
ATOM 1384 O O . PRO A 1 181 ? 9.974 1.635 13.149 1.00 85.88 181 PRO A O 1
ATOM 1387 N N . GLU A 1 182 ? 11.979 2.236 13.943 1.00 87.31 182 GLU A N 1
ATOM 1388 C CA . GLU A 1 182 ? 12.430 0.865 14.162 1.00 87.31 182 GLU A CA 1
ATOM 1389 C C . GLU A 1 182 ? 11.716 0.304 15.402 1.00 87.31 182 GLU A C 1
ATOM 1391 O O . GLU A 1 182 ? 11.748 0.919 16.472 1.00 87.31 182 GLU A O 1
ATOM 1396 N N . ILE A 1 183 ? 11.057 -0.844 15.247 1.00 84.12 183 ILE A N 1
ATOM 1397 C CA . ILE A 1 183 ? 10.343 -1.574 16.301 1.00 84.12 183 ILE A CA 1
ATOM 1398 C C . ILE A 1 183 ? 10.830 -3.035 16.254 1.00 84.12 183 ILE A C 1
ATOM 1400 O O . ILE A 1 183 ? 10.192 -3.885 15.621 1.00 84.12 183 ILE A O 1
ATOM 1404 N N . PRO A 1 184 ? 11.984 -3.348 16.879 1.00 84.44 184 PRO A N 1
ATOM 1405 C CA . PRO A 1 184 ? 12.613 -4.668 16.788 1.00 84.44 184 PRO A CA 1
ATOM 1406 C C . PRO A 1 184 ? 11.712 -5.821 17.247 1.00 84.44 184 PRO A C 1
ATOM 1408 O O . PRO A 1 184 ? 11.740 -6.899 16.660 1.00 84.44 184 PRO A O 1
ATOM 1411 N N . GLU A 1 185 ? 10.882 -5.593 18.264 1.00 81.62 185 GLU A N 1
ATOM 1412 C CA . GLU A 1 185 ? 9.926 -6.570 18.796 1.00 81.62 185 GLU A CA 1
ATOM 1413 C C . GLU A 1 185 ? 8.798 -6.945 17.823 1.00 81.62 185 GLU A C 1
ATOM 1415 O O . GLU A 1 185 ? 8.159 -7.977 18.019 1.00 81.62 185 GLU A O 1
ATOM 1420 N N . LEU A 1 186 ? 8.567 -6.136 16.784 1.00 76.94 186 LEU A N 1
ATOM 1421 C CA . LEU A 1 186 ? 7.609 -6.399 15.706 1.00 76.94 186 LEU A CA 1
ATOM 1422 C C . LEU A 1 186 ? 8.308 -6.680 14.368 1.00 76.94 186 LEU A C 1
ATOM 1424 O O . LEU A 1 186 ? 7.675 -6.580 13.320 1.00 76.94 186 LEU A O 1
ATOM 1428 N N . TYR A 1 187 ? 9.617 -6.960 14.380 1.00 79.88 187 TYR A N 1
ATOM 1429 C CA . TYR A 1 187 ? 10.424 -7.160 13.169 1.00 79.88 187 TYR A CA 1
ATOM 1430 C C . TYR A 1 187 ? 10.277 -6.024 12.144 1.00 79.88 187 TYR A C 1
ATOM 1432 O O . TYR A 1 187 ? 10.332 -6.247 10.936 1.00 79.88 187 TYR A O 1
ATOM 1440 N N . THR A 1 188 ? 10.067 -4.800 12.630 1.00 82.88 188 THR A N 1
ATOM 1441 C CA . THR A 1 188 ? 9.828 -3.626 11.791 1.00 82.88 188 THR A CA 1
ATOM 1442 C C . THR A 1 188 ? 11.059 -2.732 11.814 1.00 82.88 188 THR A C 1
ATOM 1444 O O . THR A 1 188 ? 11.473 -2.259 12.870 1.00 82.88 188 THR A O 1
ATOM 1447 N N . GLU A 1 189 ? 11.645 -2.474 10.652 1.00 86.31 189 GLU A N 1
ATOM 1448 C CA . GLU A 1 189 ? 12.728 -1.497 10.509 1.00 86.31 189 GLU A CA 1
ATOM 1449 C C . GLU A 1 189 ? 12.162 -0.073 10.400 1.00 86.31 189 GLU A C 1
ATOM 1451 O O . GLU A 1 189 ? 10.998 0.110 10.042 1.00 86.31 189 GLU A O 1
ATOM 1456 N N . ALA A 1 190 ? 12.967 0.960 10.667 1.00 88.44 190 ALA A N 1
ATOM 1457 C CA . ALA A 1 190 ? 12.544 2.348 10.448 1.00 88.44 190 ALA A CA 1
ATOM 1458 C C . ALA A 1 190 ? 12.284 2.627 8.960 1.00 88.44 190 ALA A C 1
ATOM 1460 O O . ALA A 1 190 ? 12.874 1.976 8.102 1.00 88.44 190 ALA A O 1
ATOM 1461 N N . PHE A 1 191 ? 11.412 3.589 8.645 1.00 88.81 191 PHE A N 1
ATOM 1462 C CA . PHE A 1 191 ? 11.188 4.013 7.260 1.00 88.81 191 PHE A CA 1
ATOM 1463 C C . PHE A 1 191 ? 12.493 4.502 6.615 1.00 88.81 191 PHE A C 1
ATOM 1465 O O . PHE A 1 191 ? 13.158 5.398 7.147 1.00 88.81 191 PHE A O 1
ATOM 1472 N N . VAL A 1 192 ? 12.837 3.954 5.450 1.00 90.25 192 VAL A N 1
ATOM 1473 C CA . VAL A 1 192 ? 13.989 4.371 4.644 1.00 90.25 192 VAL A CA 1
ATOM 1474 C C . VAL A 1 192 ? 13.570 4.474 3.180 1.00 90.25 192 VAL A C 1
ATOM 1476 O O . VAL A 1 192 ? 12.982 3.556 2.621 1.00 90.25 192 VAL A O 1
ATOM 1479 N N . ASN A 1 193 ? 13.910 5.588 2.526 1.00 87.00 193 ASN A N 1
ATOM 1480 C CA . ASN A 1 193 ? 13.677 5.733 1.088 1.00 87.00 193 ASN A CA 1
ATOM 1481 C C . ASN A 1 193 ? 14.364 4.609 0.309 1.00 87.00 193 ASN A C 1
ATOM 1483 O O . ASN A 1 193 ? 15.544 4.333 0.534 1.00 87.00 193 ASN A O 1
ATOM 1487 N N . GLY A 1 194 ? 13.649 4.022 -0.646 1.00 86.25 194 GLY A N 1
ATOM 1488 C CA . GLY A 1 194 ? 14.184 2.936 -1.460 1.00 86.25 194 GLY A CA 1
ATOM 1489 C C . GLY A 1 194 ? 14.196 1.565 -0.774 1.00 86.25 194 GLY A C 1
ATOM 1490 O O . GLY A 1 194 ? 14.771 0.631 -1.329 1.00 86.25 194 GLY A O 1
ATOM 1491 N N . GLU A 1 195 ? 13.593 1.417 0.411 1.00 87.88 195 GLU A N 1
ATOM 1492 C CA . GLU A 1 195 ? 13.468 0.105 1.052 1.00 87.88 195 GLU A CA 1
ATOM 1493 C C . GLU A 1 195 ? 12.405 -0.782 0.389 1.00 87.88 195 GLU A C 1
ATOM 1495 O O . GLU A 1 195 ? 11.599 -0.340 -0.435 1.00 87.88 195 GLU A O 1
ATOM 1500 N N . ASP A 1 196 ? 12.389 -2.041 0.810 1.00 83.75 196 ASP A N 1
ATOM 1501 C CA . ASP A 1 196 ? 11.564 -3.111 0.264 1.00 83.75 196 ASP A CA 1
ATOM 1502 C C . ASP A 1 196 ? 10.057 -2.793 0.297 1.00 83.75 196 ASP A C 1
ATOM 1504 O O . ASP A 1 196 ? 9.375 -2.761 -0.726 1.00 83.75 196 ASP A O 1
ATOM 1508 N N . TYR A 1 197 ? 9.544 -2.443 1.477 1.00 86.81 197 TYR A N 1
ATOM 1509 C CA . TYR A 1 197 ? 8.113 -2.232 1.726 1.00 86.81 197 TYR A CA 1
ATOM 1510 C C . TYR A 1 197 ? 7.550 -0.917 1.184 1.00 86.81 197 TYR A C 1
ATOM 1512 O O . TYR A 1 197 ? 6.357 -0.643 1.337 1.00 86.81 197 TYR A O 1
ATOM 1520 N N . VAL A 1 198 ? 8.387 -0.091 0.558 1.00 88.25 198 VAL A N 1
ATOM 1521 C CA . VAL A 1 198 ? 7.955 1.176 -0.041 1.00 88.25 198 VAL A CA 1
ATOM 1522 C C . VAL A 1 198 ? 8.274 1.230 -1.525 1.00 88.25 198 VAL A C 1
ATOM 1524 O O . VAL A 1 198 ? 7.511 1.822 -2.274 1.00 88.25 198 VAL A O 1
ATOM 1527 N N . THR A 1 199 ? 9.352 0.605 -1.997 1.00 91.88 199 THR A N 1
ATOM 1528 C CA . THR A 1 199 ? 9.755 0.689 -3.406 1.00 91.88 199 THR A CA 1
ATOM 1529 C C . THR A 1 199 ? 8.897 -0.218 -4.268 1.00 91.88 199 THR A C 1
ATOM 1531 O O . THR A 1 199 ? 8.947 -1.434 -4.136 1.00 91.88 199 THR A O 1
ATOM 1534 N N . VAL A 1 200 ? 8.147 0.364 -5.203 1.00 92.31 200 VAL A N 1
ATOM 1535 C CA . VAL A 1 200 ? 7.295 -0.391 -6.132 1.00 92.31 200 VAL A CA 1
ATOM 1536 C C . VAL A 1 200 ? 7.987 -0.664 -7.464 1.00 92.31 200 VAL A C 1
ATOM 1538 O O . VAL A 1 200 ? 7.711 -1.670 -8.111 1.00 92.31 200 VAL A O 1
ATOM 1541 N N . TRP A 1 201 ? 8.874 0.228 -7.909 1.00 92.56 201 TRP A N 1
ATOM 1542 C CA . TRP A 1 201 ? 9.510 0.151 -9.227 1.00 92.56 201 TRP A CA 1
ATOM 1543 C C . TRP A 1 201 ? 10.841 0.899 -9.218 1.00 92.56 201 TRP A C 1
ATOM 1545 O O . TRP A 1 201 ? 10.870 2.041 -8.795 1.00 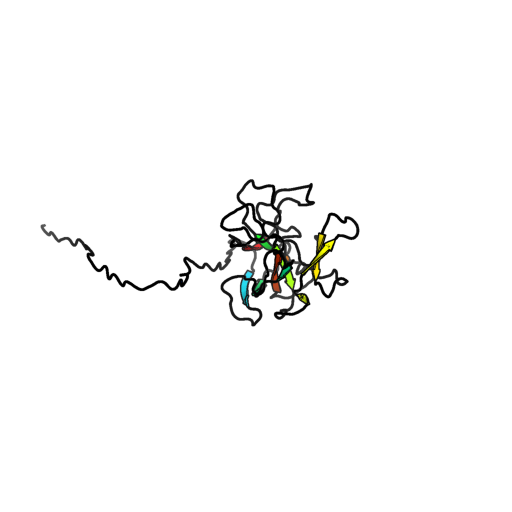92.56 201 TRP A O 1
ATOM 1555 N N . ASN A 1 202 ? 11.931 0.314 -9.705 1.00 91.56 202 ASN A N 1
ATOM 1556 C CA . ASN A 1 202 ? 13.219 0.996 -9.898 1.00 91.56 202 ASN A CA 1
ATOM 1557 C C . ASN A 1 202 ? 13.822 0.701 -11.286 1.00 91.56 202 ASN A C 1
ATOM 1559 O O . ASN A 1 202 ? 13.163 0.102 -12.144 1.00 91.56 202 ASN A O 1
ATOM 1563 N N . GLU A 1 203 ? 15.085 1.077 -11.530 1.00 89.12 203 GLU A N 1
ATOM 1564 C CA . GLU A 1 203 ? 15.742 0.802 -12.818 1.00 89.12 203 GLU A CA 1
ATOM 1565 C C . GLU A 1 203 ? 15.804 -0.683 -13.211 1.00 89.12 203 GLU A C 1
ATOM 1567 O O . GLU A 1 203 ? 15.999 -0.990 -14.389 1.00 89.12 203 GLU A O 1
ATOM 1572 N N . THR A 1 204 ? 15.655 -1.601 -12.254 1.00 91.38 204 THR A N 1
ATOM 1573 C CA . THR A 1 204 ? 15.682 -3.051 -12.492 1.00 91.38 204 THR A CA 1
ATOM 1574 C C . THR A 1 204 ? 14.302 -3.626 -12.827 1.00 91.38 204 THR A C 1
ATOM 1576 O O . THR A 1 204 ? 14.216 -4.715 -13.399 1.00 91.38 204 THR A O 1
ATOM 1579 N N . GLY A 1 205 ? 13.228 -2.871 -12.571 1.00 92.56 205 GLY A N 1
ATOM 1580 C CA . GLY A 1 205 ? 11.852 -3.250 -12.875 1.00 92.56 205 GLY A CA 1
ATOM 1581 C C . GLY A 1 205 ? 10.912 -3.101 -11.682 1.00 92.56 205 GLY A C 1
ATOM 1582 O O . GLY A 1 205 ? 11.211 -2.368 -10.744 1.00 92.56 205 GLY A O 1
ATOM 1583 N N . VAL A 1 206 ? 9.754 -3.757 -11.731 1.00 93.12 206 VAL A N 1
ATOM 1584 C CA . VAL A 1 206 ? 8.754 -3.694 -10.652 1.00 93.12 206 VAL A CA 1
ATOM 1585 C C . VAL A 1 206 ? 9.059 -4.708 -9.561 1.00 93.12 206 VAL A C 1
ATOM 1587 O O . VAL A 1 206 ? 9.569 -5.798 -9.840 1.00 93.12 206 VAL A O 1
ATOM 1590 N N . HIS A 1 207 ? 8.731 -4.341 -8.331 1.00 92.25 207 HIS A N 1
ATOM 1591 C CA . HIS A 1 207 ? 8.953 -5.156 -7.151 1.00 92.25 207 HIS A CA 1
ATOM 1592 C C . HIS A 1 207 ? 7.934 -6.303 -7.095 1.00 92.25 207 HIS A C 1
ATOM 1594 O O . HIS A 1 207 ? 6.727 -6.061 -7.163 1.00 92.25 207 HIS A O 1
ATOM 1600 N N . HIS A 1 208 ? 8.402 -7.552 -7.037 1.00 86.56 208 HIS A N 1
ATOM 1601 C CA . HIS A 1 208 ? 7.540 -8.733 -7.159 1.00 86.56 208 HIS A CA 1
ATOM 1602 C C . HIS A 1 208 ? 7.772 -9.808 -6.095 1.00 86.56 208 HIS A C 1
ATOM 1604 O O . HIS A 1 208 ? 7.074 -10.809 -6.116 1.00 86.56 208 HIS A O 1
ATOM 1610 N N . ALA A 1 209 ? 8.701 -9.641 -5.162 1.00 85.00 209 ALA A N 1
ATOM 1611 C CA . ALA A 1 209 ? 8.821 -10.485 -3.972 1.00 85.00 209 ALA A CA 1
ATOM 1612 C C . ALA A 1 209 ? 9.424 -9.659 -2.835 1.00 85.00 209 ALA A C 1
ATOM 1614 O O . ALA A 1 209 ? 9.864 -8.553 -3.092 1.00 85.00 209 ALA A O 1
ATOM 1615 N N . GLU A 1 210 ? 9.408 -10.155 -1.599 1.00 82.75 210 GLU A N 1
ATOM 1616 C CA . GLU A 1 210 ? 10.147 -9.500 -0.513 1.00 82.75 210 GLU A CA 1
ATOM 1617 C C . GLU A 1 210 ? 11.649 -9.713 -0.717 1.00 82.75 210 GLU A C 1
ATOM 1619 O O . GLU A 1 210 ? 12.110 -10.858 -0.774 1.00 82.75 210 GLU A O 1
ATOM 1624 N N . GLY A 1 211 ? 12.407 -8.625 -0.780 1.00 83.25 211 GLY A N 1
ATOM 1625 C CA . GLY A 1 211 ? 13.855 -8.643 -0.860 1.00 83.25 211 GLY A CA 1
ATOM 1626 C C . GLY A 1 211 ? 14.416 -7.581 -1.811 1.00 83.25 211 GLY A C 1
ATOM 1627 O O . GLY A 1 211 ? 13.902 -7.342 -2.905 1.00 83.25 211 GLY A O 1
ATOM 1628 N N . PRO A 1 212 ? 15.594 -7.012 -1.490 1.00 78.62 212 PRO A N 1
ATOM 1629 C CA . PRO A 1 212 ? 16.166 -5.888 -2.237 1.00 78.62 212 PRO A CA 1
ATOM 1630 C C . PRO A 1 212 ? 16.576 -6.227 -3.681 1.00 78.62 212 PRO A C 1
ATOM 1632 O O . PRO A 1 212 ? 17.030 -5.346 -4.411 1.00 78.62 212 PRO A O 1
ATOM 1635 N N . LEU A 1 213 ? 16.484 -7.495 -4.091 1.00 84.81 213 LEU A N 1
ATOM 1636 C CA . LEU A 1 213 ? 16.848 -7.980 -5.423 1.00 84.81 213 LEU A CA 1
ATOM 1637 C C . LEU A 1 213 ? 15.643 -8.508 -6.212 1.00 84.81 213 LEU A C 1
ATOM 1639 O O . LEU A 1 213 ? 15.808 -8.901 -7.369 1.00 84.81 213 LEU A O 1
ATOM 1643 N N . ASP A 1 214 ? 14.447 -8.503 -5.628 1.00 90.38 214 ASP A N 1
ATOM 1644 C CA . ASP A 1 214 ? 13.272 -9.179 -6.170 1.00 90.38 214 ASP A CA 1
ATOM 1645 C C . ASP A 1 214 ? 12.472 -8.270 -7.109 1.00 90.38 214 ASP A C 1
ATOM 1647 O O . ASP A 1 214 ? 11.269 -8.034 -6.986 1.00 90.38 214 ASP A O 1
ATOM 1651 N N . TYR A 1 215 ? 13.168 -7.787 -8.136 1.00 91.06 215 TYR A N 1
ATOM 1652 C CA . TYR A 1 215 ? 12.635 -6.911 -9.171 1.00 91.06 215 TYR A CA 1
ATOM 1653 C C . TYR A 1 215 ? 12.653 -7.599 -10.535 1.00 91.06 215 TYR A C 1
ATOM 1655 O O . TYR A 1 215 ? 13.589 -8.323 -10.879 1.00 91.06 215 TYR A O 1
ATOM 1663 N N . TYR A 1 216 ? 11.612 -7.369 -11.334 1.00 90.88 216 TYR A N 1
ATOM 1664 C CA . TYR A 1 216 ? 11.531 -7.907 -12.689 1.00 90.88 216 TYR A CA 1
ATOM 1665 C C . TYR A 1 216 ? 11.184 -6.825 -13.698 1.00 90.88 216 TYR A C 1
ATOM 1667 O O . TYR A 1 216 ? 10.300 -5.994 -13.475 1.00 90.88 216 TYR A O 1
ATOM 1675 N N . ALA A 1 217 ? 11.861 -6.871 -14.844 1.00 91.06 217 ALA A N 1
ATOM 1676 C CA . ALA A 1 217 ? 11.636 -5.946 -15.939 1.00 91.06 217 ALA A CA 1
ATOM 1677 C C . ALA A 1 217 ? 10.160 -5.953 -16.363 1.00 91.06 217 ALA A C 1
ATOM 1679 O O . ALA A 1 217 ? 9.652 -6.935 -16.902 1.00 91.06 217 ALA A O 1
ATOM 1680 N N . SER A 1 218 ? 9.488 -4.824 -16.163 1.00 89.75 218 SER A N 1
ATOM 1681 C CA . SER A 1 218 ? 8.106 -4.617 -16.577 1.00 89.75 218 SER A CA 1
ATOM 1682 C C . SER A 1 218 ? 8.019 -3.317 -17.372 1.00 89.75 218 SER A C 1
ATOM 1684 O O . SER A 1 218 ? 8.549 -2.297 -16.923 1.00 89.75 218 SER A O 1
ATOM 1686 N N . PRO A 1 219 ? 7.422 -3.324 -18.575 1.00 89.56 219 PRO A N 1
ATOM 1687 C CA . PRO A 1 219 ? 7.209 -2.097 -19.325 1.00 89.56 219 PRO A CA 1
ATOM 1688 C C . PRO A 1 219 ? 6.167 -1.206 -18.633 1.00 89.56 219 PRO A C 1
ATOM 1690 O O . PRO A 1 219 ? 5.250 -1.695 -17.984 1.00 89.56 219 PRO A O 1
ATOM 1693 N N . SER A 1 220 ? 6.306 0.106 -18.816 1.00 90.81 220 SER A N 1
ATOM 1694 C CA . SER A 1 220 ? 5.314 1.122 -18.437 1.00 90.81 220 SER A CA 1
ATOM 1695 C C . SER A 1 220 ? 4.045 1.011 -19.302 1.00 90.81 220 SER A C 1
ATOM 1697 O O . SER A 1 220 ? 4.197 0.807 -20.513 1.00 90.81 220 SER A O 1
ATOM 1699 N N . PRO A 1 221 ? 2.825 1.221 -18.766 1.00 95.50 221 PRO A N 1
ATOM 1700 C CA . PRO A 1 221 ? 2.501 1.530 -17.370 1.00 95.50 221 PRO A CA 1
ATOM 1701 C C . PRO A 1 221 ? 2.469 0.283 -16.474 1.00 95.50 221 PRO A C 1
ATOM 1703 O O . PRO A 1 221 ? 2.386 -0.846 -16.955 1.00 95.50 221 PRO A O 1
ATOM 1706 N N . ASN A 1 222 ? 2.478 0.488 -15.159 1.00 95.31 222 ASN A N 1
ATOM 1707 C CA . ASN A 1 222 ? 2.259 -0.571 -14.175 1.00 95.31 222 ASN A CA 1
ATOM 1708 C C . ASN A 1 222 ? 1.108 -0.224 -13.230 1.00 95.31 222 ASN A C 1
ATOM 1710 O O . ASN A 1 222 ? 0.789 0.942 -13.008 1.00 95.31 222 ASN A O 1
ATOM 1714 N N . TYR A 1 223 ? 0.470 -1.257 -12.693 1.00 96.00 223 TYR A N 1
ATOM 1715 C CA . TYR A 1 223 ? -0.792 -1.152 -11.971 1.00 96.00 223 TYR A CA 1
ATOM 1716 C C . TYR A 1 223 ? -0.570 -1.503 -10.507 1.00 96.00 223 TYR A C 1
ATOM 1718 O O . TYR A 1 223 ? -0.232 -2.643 -10.189 1.00 96.00 223 TYR A O 1
ATOM 1726 N N . VAL A 1 224 ? -0.742 -0.522 -9.624 1.00 96.06 224 VAL A N 1
ATOM 1727 C CA . VAL A 1 224 ? -0.610 -0.694 -8.177 1.00 96.06 224 VAL A CA 1
ATOM 1728 C C . VAL A 1 224 ? -1.991 -0.863 -7.554 1.00 96.06 224 VAL A C 1
ATOM 1730 O O . VAL A 1 224 ? -2.884 -0.034 -7.729 1.00 96.06 224 VAL A O 1
ATOM 1733 N N . TYR A 1 225 ? -2.157 -1.937 -6.797 1.00 96.25 225 TYR A N 1
ATOM 1734 C CA . TYR A 1 225 ? -3.367 -2.286 -6.068 1.00 96.25 225 TYR A CA 1
ATOM 1735 C C . TYR A 1 225 ? -3.118 -2.097 -4.582 1.00 96.25 225 TYR A C 1
ATOM 1737 O O . TYR A 1 225 ? -2.035 -2.415 -4.098 1.00 96.25 225 TYR A O 1
ATOM 1745 N N . ILE A 1 226 ? -4.121 -1.599 -3.861 1.00 96.06 226 ILE A N 1
ATOM 1746 C CA . ILE A 1 226 ? -4.045 -1.362 -2.417 1.00 96.06 226 ILE A CA 1
ATOM 1747 C C . ILE A 1 226 ? -4.991 -2.323 -1.707 1.00 96.06 226 ILE A C 1
ATOM 1749 O O . ILE A 1 226 ? -6.148 -2.454 -2.098 1.00 96.06 226 ILE A O 1
ATOM 1753 N N . GLY A 1 227 ? -4.514 -2.985 -0.659 1.00 95.38 227 GLY A N 1
ATOM 1754 C CA . GLY A 1 227 ? -5.311 -3.849 0.206 1.00 95.38 227 GLY A CA 1
ATOM 1755 C C . GLY A 1 227 ? -5.383 -3.312 1.627 1.00 95.38 227 GLY A C 1
ATOM 1756 O O . GLY A 1 227 ? -4.480 -2.607 2.065 1.00 95.38 227 GLY A O 1
ATOM 1757 N N . ALA A 1 228 ? -6.448 -3.652 2.349 1.00 94.81 228 ALA A N 1
ATOM 1758 C CA . ALA A 1 228 ? -6.637 -3.279 3.748 1.00 94.81 228 ALA A CA 1
ATOM 1759 C C . ALA A 1 228 ? -7.133 -4.466 4.578 1.00 94.81 228 ALA A C 1
ATOM 1761 O O . ALA A 1 228 ? -7.883 -5.306 4.066 1.00 94.81 228 ALA A O 1
ATOM 1762 N N . ARG A 1 229 ? -6.746 -4.508 5.860 1.00 94.12 229 ARG A N 1
ATOM 1763 C CA . ARG A 1 229 ? -7.212 -5.517 6.821 1.00 94.12 229 ARG A CA 1
ATOM 1764 C C . ARG A 1 229 ? -8.344 -4.978 7.696 1.00 94.12 229 ARG A C 1
ATOM 1766 O O . ARG A 1 229 ? -8.161 -3.977 8.379 1.00 94.12 229 ARG A O 1
ATOM 1773 N N . PHE A 1 230 ? -9.491 -5.655 7.751 1.00 93.56 230 PHE A N 1
ATOM 1774 C CA . PHE A 1 230 ? -10.693 -5.173 8.452 1.00 93.56 230 PHE A CA 1
ATOM 1775 C C . PHE A 1 230 ? -11.080 -5.980 9.705 1.00 93.56 230 PHE A C 1
ATOM 1777 O O . PHE A 1 230 ? -12.090 -5.669 10.342 1.00 93.56 230 PHE A O 1
ATOM 1784 N N . THR A 1 231 ? -10.276 -6.965 10.124 1.00 92.88 231 THR A N 1
ATOM 1785 C CA . THR A 1 231 ? -10.545 -7.794 11.320 1.00 92.88 231 THR A CA 1
ATOM 1786 C C . THR A 1 231 ? -10.530 -7.016 12.630 1.00 92.88 231 THR A C 1
ATOM 1788 O O . THR A 1 231 ? -11.180 -7.418 13.587 1.00 92.88 231 THR A O 1
ATOM 1791 N N . THR A 1 232 ? -9.796 -5.906 12.695 1.00 89.44 232 THR A N 1
ATOM 1792 C CA . THR A 1 232 ? -9.731 -5.029 13.877 1.00 89.44 232 THR A CA 1
ATOM 1793 C C . THR A 1 232 ? -10.651 -3.813 13.757 1.00 89.44 232 THR A C 1
ATOM 1795 O O . THR A 1 232 ? -10.719 -2.992 14.673 1.00 89.44 232 THR A O 1
ATOM 1798 N N . ALA A 1 233 ? -11.379 -3.685 12.643 1.00 90.31 233 ALA A N 1
ATOM 1799 C CA . ALA A 1 233 ? -12.264 -2.558 12.407 1.00 90.31 233 ALA A CA 1
ATOM 1800 C C . ALA A 1 233 ? -13.534 -2.662 13.261 1.00 90.31 233 ALA A C 1
ATOM 1802 O O . ALA A 1 233 ? -14.151 -3.725 13.357 1.00 90.31 233 ALA A O 1
ATOM 1803 N N . THR A 1 234 ? -13.960 -1.546 13.852 1.00 88.50 234 THR A N 1
ATOM 1804 C CA . THR A 1 234 ? -15.144 -1.493 14.719 1.00 88.50 234 THR A CA 1
ATOM 1805 C C . THR A 1 234 ? -16.155 -0.449 14.254 1.00 88.50 234 THR A C 1
ATOM 1807 O O . THR A 1 234 ? -15.828 0.546 13.614 1.00 88.50 234 THR A O 1
ATOM 1810 N N . THR A 1 235 ? -17.426 -0.681 14.578 1.00 83.31 235 THR A N 1
ATOM 1811 C CA . THR A 1 235 ? -18.530 0.259 14.332 1.00 83.31 235 THR A CA 1
ATOM 1812 C C . THR A 1 235 ? -18.768 1.129 15.575 1.00 83.31 235 THR A C 1
ATOM 1814 O O . THR A 1 235 ? -18.614 0.611 16.686 1.00 83.31 235 THR A O 1
ATOM 1817 N N . PRO A 1 236 ? -19.142 2.423 15.443 1.00 87.94 236 PRO A N 1
ATOM 1818 C CA . PRO A 1 236 ? -19.536 3.167 14.232 1.00 87.94 236 PRO A CA 1
ATOM 1819 C C . PRO A 1 236 ? -18.415 4.008 13.587 1.00 87.94 236 PRO A C 1
ATOM 1821 O O . PRO A 1 236 ? -18.666 5.123 13.131 1.00 87.94 236 PRO A O 1
ATOM 1824 N N . ARG A 1 237 ? -17.173 3.514 13.563 1.00 87.12 237 ARG A N 1
ATOM 1825 C CA . ARG A 1 237 ? -16.013 4.314 13.150 1.00 87.12 237 ARG A CA 1
ATOM 1826 C C . ARG A 1 237 ? -15.879 4.441 11.636 1.00 87.12 237 ARG A C 1
ATOM 1828 O O . ARG A 1 237 ? -16.257 3.550 10.879 1.00 87.12 237 ARG A O 1
ATOM 1835 N N . ILE A 1 238 ? -15.281 5.552 11.218 1.00 87.50 238 ILE A N 1
ATOM 1836 C CA . ILE A 1 238 ? -14.836 5.793 9.844 1.00 87.50 238 ILE A CA 1
ATOM 1837 C C . ILE A 1 238 ? -13.314 5.732 9.854 1.00 87.50 238 ILE A C 1
ATOM 1839 O O . ILE A 1 238 ? -12.695 6.387 10.685 1.00 87.50 238 ILE A O 1
ATOM 1843 N N . TYR A 1 239 ? -12.721 4.980 8.932 1.00 87.81 239 TYR A N 1
ATOM 1844 C CA . TYR A 1 239 ? -11.273 4.834 8.795 1.00 87.81 239 TYR A CA 1
ATOM 1845 C C . TYR A 1 239 ? -10.802 5.508 7.507 1.00 87.81 239 TYR A C 1
ATOM 1847 O O . TYR A 1 239 ? -11.458 5.374 6.473 1.00 87.81 239 TYR A O 1
ATOM 1855 N N . ARG A 1 240 ? -9.683 6.238 7.557 1.00 85.94 240 ARG A N 1
ATOM 1856 C CA . ARG A 1 240 ? -9.105 6.917 6.388 1.00 85.94 240 ARG A CA 1
ATOM 1857 C C . ARG A 1 240 ? -7.589 7.052 6.486 1.00 85.94 240 ARG A C 1
ATOM 1859 O O . ARG A 1 240 ? -7.041 7.157 7.579 1.00 85.94 240 ARG A O 1
ATOM 1866 N N . THR A 1 241 ? -6.938 7.138 5.337 1.00 84.75 241 THR A N 1
ATOM 1867 C CA . THR A 1 241 ? -5.559 7.622 5.194 1.00 84.75 241 THR A CA 1
ATOM 1868 C C . THR A 1 241 ? -5.610 9.151 5.044 1.00 84.75 241 THR A C 1
ATOM 1870 O O . THR A 1 241 ? -6.430 9.659 4.276 1.00 84.75 241 THR A O 1
ATOM 1873 N N . SER A 1 242 ? -4.779 9.912 5.762 1.00 75.38 242 SER A N 1
ATOM 1874 C CA . SER A 1 242 ? -4.635 11.362 5.535 1.00 75.38 242 SER A CA 1
ATOM 1875 C C . SER A 1 242 ? -3.866 11.662 4.255 1.00 75.38 242 SER A C 1
ATOM 1877 O O . SER A 1 242 ? -4.187 12.635 3.568 1.00 75.38 242 SER A O 1
ATOM 1879 N N . LYS A 1 243 ? -2.866 10.835 3.932 1.00 84.56 243 LYS A N 1
ATOM 1880 C CA . LYS A 1 243 ? -2.061 10.955 2.716 1.00 84.56 243 LYS A CA 1
ATOM 1881 C C . LYS A 1 243 ? -1.467 9.606 2.297 1.00 84.56 243 LYS A C 1
ATOM 1883 O O . LYS A 1 243 ? -0.815 8.939 3.094 1.00 84.56 243 LYS A O 1
ATOM 1888 N N . LEU A 1 244 ? -1.678 9.246 1.032 1.00 89.94 244 LEU A N 1
ATOM 1889 C CA . LEU A 1 244 ? -0.942 8.199 0.324 1.00 89.94 244 LEU A CA 1
ATOM 1890 C C . LEU A 1 244 ? 0.003 8.900 -0.654 1.00 89.94 244 LEU A C 1
ATOM 1892 O O . LEU A 1 244 ? -0.449 9.716 -1.461 1.00 89.94 244 LEU A O 1
ATOM 1896 N N . THR A 1 245 ? 1.297 8.626 -0.557 1.00 91.69 245 THR A N 1
ATOM 1897 C CA . THR A 1 245 ? 2.316 9.224 -1.422 1.00 91.69 245 THR A CA 1
ATOM 1898 C C . THR A 1 245 ? 2.756 8.198 -2.451 1.00 91.69 245 THR A C 1
ATOM 1900 O O . THR A 1 245 ? 3.067 7.075 -2.080 1.00 91.69 245 THR A O 1
ATOM 1903 N N . VAL A 1 246 ? 2.795 8.595 -3.724 1.00 90.81 246 VAL A N 1
ATOM 1904 C CA . VAL A 1 246 ? 3.5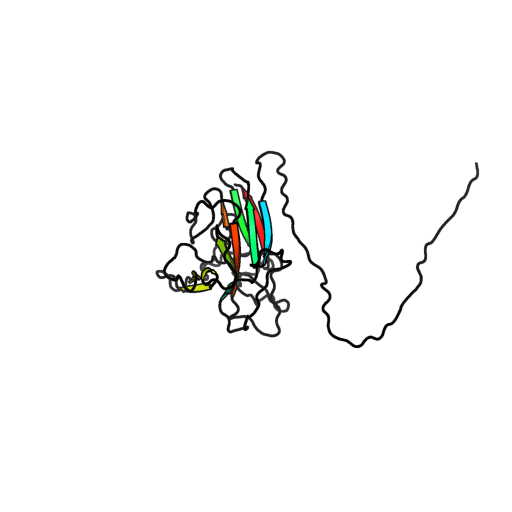12 7.894 -4.795 1.00 90.81 246 VAL A CA 1
ATOM 1905 C C . VAL A 1 246 ? 4.544 8.880 -5.315 1.00 90.81 246 VAL A C 1
ATOM 1907 O O . VAL A 1 246 ? 4.167 9.959 -5.779 1.00 90.81 246 VAL A O 1
ATOM 1910 N N . GLU A 1 247 ? 5.827 8.561 -5.195 1.00 89.06 247 GLU A N 1
ATOM 1911 C CA . GLU A 1 247 ? 6.885 9.498 -5.570 1.00 89.06 247 GLU A CA 1
ATOM 1912 C C . GLU A 1 247 ? 8.058 8.832 -6.272 1.00 89.06 247 GLU A C 1
ATOM 1914 O O . GLU A 1 247 ? 8.464 7.726 -5.927 1.00 89.06 247 GLU A O 1
ATOM 1919 N N . LEU A 1 248 ? 8.607 9.554 -7.246 1.00 85.06 248 LEU A N 1
ATOM 1920 C CA . LEU A 1 248 ? 9.865 9.243 -7.907 1.00 85.06 248 LEU A CA 1
ATOM 1921 C C . LEU A 1 248 ? 11.023 9.781 -7.054 1.00 85.06 248 LEU A C 1
ATOM 1923 O O . LEU A 1 248 ? 11.063 10.974 -6.748 1.00 85.06 248 LEU A O 1
ATOM 1927 N N . PHE A 1 249 ? 11.987 8.927 -6.731 1.00 82.81 249 PHE A N 1
ATOM 1928 C CA . PHE A 1 249 ? 13.224 9.269 -6.035 1.00 82.81 249 PHE A CA 1
ATOM 1929 C C . PHE A 1 249 ? 14.455 8.899 -6.875 1.00 82.81 249 PHE A C 1
ATOM 1931 O O . PHE A 1 249 ? 14.369 8.148 -7.846 1.00 82.81 249 PHE A O 1
ATOM 1938 N N . TRP A 1 250 ? 15.610 9.449 -6.500 1.00 82.06 250 TRP A N 1
ATOM 1939 C CA . TRP A 1 250 ? 16.907 9.195 -7.128 1.00 82.06 250 TRP A CA 1
ATOM 1940 C C . TRP A 1 250 ? 18.031 9.247 -6.084 1.00 82.06 250 TRP A C 1
ATOM 1942 O O . TRP A 1 250 ? 17.938 10.045 -5.146 1.00 82.06 250 TRP A O 1
ATOM 1952 N N . GLN A 1 251 ? 19.077 8.432 -6.265 1.00 71.62 251 GLN A N 1
ATOM 1953 C CA . GLN A 1 251 ? 20.282 8.379 -5.424 1.00 71.62 251 GLN A CA 1
ATOM 1954 C C . GLN A 1 251 ? 21.506 9.057 -6.058 1.00 71.62 251 GLN A C 1
ATOM 1956 O O . GLN A 1 251 ? 21.861 8.754 -7.220 1.00 71.62 251 GLN A O 1
#